Protein AF-A0A813HJS4-F1 (afdb_monomer_lite)

Sequence (342 aa):
MKDLRLRAASWALAADVGTASGCPGAESATFLLIDRRRQLAKVFTDEDPRLLLIFLRSMQNPLLDGLIVADPRSKAELRRAFENAHAFADPPTEYSVCTSISREEGGPQKYRIYQGTACAAGDSELVRGGAWRAYARERPGVEAVTFCDNEKHGVQKVVYGASCPKEWANLEWVFGGTFYVPKHAPGGKVFCVGSRESYQEDLSFSRLLPTADCSGDGFRHEFNFGSVVDTPALASMVVCIGRDGSGRRSRVSTGKQCSQDGFMEKGHFAARRAAEASSSDTIFCVTSDGSSDVIQESAGGKCGGDATMTFAVPTVAPELAVSQAEPEELMTRTQAAPVGGF

Radius of gyration: 28.2 Å; chains: 1; bounding box: 64×95×72 Å

Organism: Polarella glacialis (NCBI:txid89957)

pLDDT: mean 80.43, std 18.87, range [30.55, 98.25]

Structure (mmCIF, N/CA/C/O backbone):
data_AF-A0A813HJS4-F1
#
_entry.id   AF-A0A813HJS4-F1
#
loop_
_atom_site.group_PDB
_atom_site.id
_atom_site.type_symbol
_atom_site.label_atom_id
_atom_site.label_alt_id
_atom_site.label_comp_id
_atom_site.label_asym_id
_atom_site.label_entity_id
_atom_site.label_seq_id
_atom_site.pdbx_PDB_ins_code
_atom_site.Cartn_x
_atom_site.Cartn_y
_atom_site.Cartn_z
_atom_site.occupancy
_atom_site.B_iso_or_equiv
_atom_site.auth_seq_id
_atom_site.auth_comp_id
_atom_site.auth_asym_id
_atom_site.auth_atom_id
_atom_site.pdbx_PDB_model_num
ATOM 1 N N . MET A 1 1 ? -16.205 22.362 -7.435 1.00 36.09 1 MET A N 1
ATOM 2 C CA . MET A 1 1 ? -14.753 22.683 -7.392 1.00 36.09 1 MET A CA 1
ATOM 3 C C . MET A 1 1 ? -14.435 24.153 -7.091 1.00 36.09 1 MET A C 1
ATOM 5 O O . MET A 1 1 ? -13.563 24.368 -6.261 1.00 36.09 1 MET A O 1
ATOM 9 N N . LYS A 1 2 ? -15.100 25.158 -7.696 1.00 30.55 2 LYS A N 1
ATOM 10 C CA . LYS A 1 2 ? -14.891 26.586 -7.340 1.00 30.55 2 LYS A CA 1
ATOM 11 C C . LYS A 1 2 ? -15.180 26.887 -5.857 1.00 30.55 2 LYS A C 1
ATOM 13 O O . LYS A 1 2 ? -14.421 27.604 -5.223 1.00 30.55 2 LYS A O 1
ATOM 18 N N . ASP A 1 3 ? -16.195 26.234 -5.302 1.00 40.62 3 ASP A N 1
ATOM 19 C CA . ASP A 1 3 ? -16.641 26.404 -3.912 1.00 40.62 3 ASP A CA 1
ATOM 20 C C . ASP A 1 3 ? -15.645 25.851 -2.863 1.00 40.62 3 ASP A C 1
ATOM 22 O O . ASP A 1 3 ? -15.420 26.430 -1.808 1.00 40.62 3 ASP A O 1
ATOM 26 N N . LEU A 1 4 ? -14.932 24.768 -3.198 1.00 37.88 4 LEU A N 1
ATOM 27 C CA . LEU A 1 4 ? -13.887 24.178 -2.345 1.00 37.88 4 LEU A CA 1
ATOM 28 C C . LEU A 1 4 ? -12.629 25.051 -2.263 1.00 37.88 4 LEU A C 1
ATOM 30 O O . LEU A 1 4 ? -12.023 25.148 -1.202 1.00 37.88 4 LEU A O 1
ATOM 34 N N . ARG A 1 5 ? -12.250 25.709 -3.369 1.00 37.81 5 ARG A N 1
ATOM 35 C CA . ARG A 1 5 ? -11.156 26.693 -3.367 1.00 37.81 5 ARG A CA 1
ATOM 36 C C . ARG A 1 5 ? -11.517 27.930 -2.548 1.00 37.81 5 ARG A C 1
ATOM 38 O O . ARG A 1 5 ? -10.664 28.415 -1.823 1.00 37.81 5 ARG A O 1
ATOM 45 N N . LEU A 1 6 ? -12.767 28.390 -2.628 1.00 39.44 6 LEU A N 1
ATOM 46 C CA . LEU A 1 6 ? -13.278 29.501 -1.820 1.00 39.44 6 LEU A CA 1
ATOM 47 C C . LEU A 1 6 ? -13.315 29.166 -0.324 1.00 39.44 6 LEU A C 1
ATOM 49 O O . LEU A 1 6 ? -12.933 30.009 0.473 1.00 39.44 6 LEU A O 1
ATOM 53 N N . ARG A 1 7 ? -13.679 27.934 0.059 1.00 45.59 7 ARG A N 1
ATOM 54 C CA . ARG A 1 7 ? -13.647 27.489 1.465 1.00 45.59 7 ARG A CA 1
ATOM 55 C C . ARG A 1 7 ? -12.235 27.263 2.004 1.00 45.59 7 ARG A C 1
ATOM 57 O O . ARG A 1 7 ? -11.949 27.646 3.128 1.00 45.59 7 ARG A O 1
ATOM 64 N N . ALA A 1 8 ? -11.335 26.686 1.209 1.00 39.50 8 ALA A N 1
ATOM 65 C CA . ALA A 1 8 ? -9.930 26.561 1.604 1.00 39.50 8 ALA A CA 1
ATOM 66 C C . ALA A 1 8 ? -9.261 27.942 1.732 1.00 39.50 8 ALA A C 1
ATOM 68 O O . ALA A 1 8 ? -8.522 28.182 2.681 1.00 39.50 8 ALA A O 1
ATOM 69 N N . ALA A 1 9 ? -9.579 28.870 0.822 1.00 39.34 9 ALA A N 1
ATOM 70 C CA . ALA A 1 9 ? -9.138 30.257 0.913 1.00 39.34 9 ALA A CA 1
ATOM 71 C C . ALA A 1 9 ? -9.770 30.985 2.107 1.00 39.34 9 ALA A C 1
ATOM 73 O O . ALA A 1 9 ? -9.074 31.739 2.770 1.00 39.34 9 ALA A O 1
ATOM 74 N N . SER A 1 10 ? -11.045 30.738 2.436 1.00 42.03 10 SER A N 1
ATOM 75 C CA . SER A 1 10 ? -11.690 31.350 3.605 1.00 42.03 10 SER A CA 1
ATOM 76 C C . SER A 1 10 ? -11.143 30.812 4.929 1.00 42.03 10 SER A C 1
ATOM 78 O O . SER A 1 10 ? -11.171 31.529 5.919 1.00 42.03 10 SER A O 1
ATOM 80 N N . TRP A 1 11 ? -10.632 29.578 4.959 1.00 46.50 11 TRP A N 1
ATOM 81 C CA . TRP A 1 11 ? -9.941 29.011 6.123 1.00 46.50 11 TRP A CA 1
ATOM 82 C C . TRP A 1 11 ? -8.527 29.580 6.274 1.00 46.50 11 TRP A C 1
ATOM 84 O O . TRP A 1 11 ? -8.128 29.902 7.386 1.00 46.50 11 TRP A O 1
ATOM 94 N N . ALA A 1 12 ? -7.808 29.782 5.165 1.00 39.59 12 ALA A N 1
ATOM 95 C CA . ALA A 1 12 ? -6.528 30.493 5.173 1.00 39.59 12 ALA A CA 1
ATOM 96 C C . ALA A 1 12 ? -6.697 31.975 5.569 1.00 39.59 12 ALA A C 1
ATOM 98 O O . ALA A 1 12 ? -5.913 32.495 6.346 1.00 39.59 12 ALA A O 1
ATOM 99 N N . LEU A 1 13 ? -7.769 32.634 5.114 1.00 39.81 13 LEU A N 1
ATOM 100 C CA . LEU A 1 13 ? -8.122 34.002 5.513 1.00 39.81 13 LEU A CA 1
ATOM 101 C C . LEU A 1 13 ? -8.599 34.093 6.970 1.00 39.81 13 LEU A C 1
ATOM 103 O O . LEU A 1 13 ? -8.333 35.092 7.621 1.00 39.81 13 LEU A O 1
ATOM 107 N N . ALA A 1 14 ? -9.263 33.072 7.517 1.00 43.56 14 ALA A N 1
ATOM 108 C CA . ALA A 1 14 ? -9.622 33.048 8.938 1.00 43.56 14 ALA A CA 1
ATOM 109 C C . ALA A 1 14 ? -8.396 32.911 9.862 1.00 43.56 14 ALA A C 1
ATOM 111 O O . ALA A 1 14 ? -8.470 33.318 11.016 1.00 43.56 14 ALA A O 1
ATOM 112 N N . ALA A 1 15 ? -7.279 32.375 9.357 1.00 44.62 15 ALA A N 1
ATOM 113 C CA . ALA A 1 15 ? -6.002 32.371 10.066 1.00 44.62 15 ALA A CA 1
ATOM 114 C C . ALA A 1 15 ? -5.280 33.734 10.007 1.00 44.62 15 ALA A C 1
ATOM 116 O O . ALA A 1 15 ? -4.492 34.032 10.897 1.00 44.62 15 ALA A O 1
ATOM 117 N N . ASP A 1 16 ? -5.579 34.569 9.004 1.00 40.06 16 ASP A N 1
ATOM 118 C CA . ASP A 1 16 ? -4.858 35.825 8.725 1.00 40.06 16 ASP A CA 1
ATOM 119 C C . ASP A 1 16 ? -5.650 37.105 9.072 1.00 40.06 16 ASP A C 1
ATOM 121 O O . ASP A 1 16 ? -5.114 38.214 9.047 1.00 40.06 16 ASP A O 1
ATOM 125 N N . VAL A 1 17 ? -6.941 37.003 9.412 1.00 37.72 17 VAL A N 1
ATOM 126 C CA . VAL A 1 17 ? -7.775 38.172 9.737 1.00 37.72 17 VAL A CA 1
ATOM 127 C C . VAL A 1 17 ? -7.920 38.335 11.250 1.00 37.72 17 VAL A C 1
ATOM 129 O O . VAL A 1 17 ? -8.868 37.859 11.864 1.00 37.72 17 VAL A O 1
ATOM 132 N N . GLY A 1 18 ? -6.994 39.113 11.813 1.00 37.62 18 GLY A N 1
ATOM 133 C CA . GLY A 1 18 ? -7.318 40.147 12.798 1.00 37.62 18 GLY A CA 1
ATOM 134 C C . GLY A 1 18 ? -7.583 39.701 14.239 1.00 37.62 18 GLY A C 1
ATOM 135 O O . GLY A 1 18 ? -8.706 39.401 14.627 1.00 37.62 18 GLY A O 1
ATOM 136 N N . THR A 1 19 ? -6.540 39.801 15.063 1.00 46.84 19 THR A N 1
ATOM 137 C CA . THR A 1 19 ? -6.548 40.467 16.383 1.00 46.84 19 THR A CA 1
ATOM 138 C C . THR A 1 19 ? -7.923 40.670 17.057 1.00 46.84 19 THR A C 1
ATOM 140 O O . THR A 1 19 ? -8.615 41.633 16.730 1.00 46.84 19 THR A O 1
ATOM 143 N N . ALA A 1 20 ? -8.267 39.810 18.029 1.00 37.78 20 ALA A N 1
ATOM 144 C CA . ALA A 1 20 ? -8.946 40.146 19.307 1.00 37.78 20 ALA A CA 1
ATOM 145 C C . ALA A 1 20 ? -9.476 38.910 20.072 1.00 37.78 20 ALA A C 1
ATOM 147 O O . ALA A 1 20 ? -9.890 39.038 21.219 1.00 37.78 20 ALA A O 1
ATOM 148 N N . SER A 1 21 ? -9.464 37.711 19.483 1.00 38.19 21 SER A N 1
ATOM 149 C CA . SER A 1 21 ? -9.817 36.459 20.185 1.00 38.19 21 SER A CA 1
ATOM 150 C C . SER A 1 21 ? -8.937 35.292 19.734 1.00 38.19 21 SER A C 1
ATOM 152 O O . SER A 1 21 ? -9.402 34.175 19.524 1.00 38.19 21 SER A O 1
ATOM 154 N N . GLY A 1 22 ? -7.647 35.575 19.530 1.00 38.91 22 GLY A N 1
ATOM 155 C CA . GLY A 1 22 ? -6.673 34.553 19.170 1.00 38.91 22 GLY A CA 1
ATOM 156 C C . GLY A 1 22 ? -6.636 33.488 20.257 1.00 38.91 22 GLY A C 1
ATOM 157 O O . GLY A 1 22 ? -6.395 33.818 21.417 1.00 38.91 22 GLY A O 1
ATOM 158 N N . CYS A 1 23 ? -6.892 32.231 19.889 1.00 43.53 23 CYS A N 1
ATOM 159 C CA . CYS A 1 23 ? -6.562 31.097 20.742 1.00 43.53 23 CYS A CA 1
ATOM 160 C C . CYS A 1 23 ? -5.115 31.291 21.228 1.00 43.53 23 CYS A C 1
ATOM 162 O O . CYS A 1 23 ? -4.210 31.342 20.386 1.00 43.53 23 CYS A O 1
ATOM 164 N N . PRO A 1 24 ? -4.876 31.445 22.542 1.00 41.47 24 PRO A N 1
ATOM 165 C CA . PRO A 1 24 ? -3.526 31.597 23.065 1.00 41.47 24 PRO A CA 1
ATOM 166 C C . PRO A 1 24 ? -2.697 30.378 22.637 1.00 41.47 24 PRO A C 1
ATOM 168 O O . PRO A 1 24 ? -3.071 29.248 22.942 1.00 41.47 24 PRO A O 1
ATOM 171 N N . GLY A 1 25 ? -1.620 30.599 21.874 1.00 47.44 25 GLY A N 1
ATOM 172 C CA . GLY A 1 25 ? -0.739 29.540 21.350 1.00 47.44 25 GLY A CA 1
ATOM 173 C C . GLY A 1 25 ? -0.853 29.222 19.849 1.00 47.44 25 GLY A C 1
ATOM 174 O O . GLY A 1 25 ? -0.150 28.336 19.374 1.00 47.44 25 GLY A O 1
ATOM 175 N N . ALA A 1 26 ? -1.686 29.928 19.078 1.00 48.66 26 ALA A N 1
ATOM 176 C CA . ALA A 1 26 ? -1.922 29.649 17.654 1.00 48.66 26 ALA A CA 1
ATOM 177 C C . ALA A 1 26 ? -0.880 30.242 16.672 1.00 48.66 26 ALA A C 1
ATOM 179 O O . ALA A 1 26 ? -1.256 30.694 15.595 1.00 48.66 26 ALA A O 1
ATOM 180 N N . GLU A 1 27 ? 0.416 30.254 17.003 1.00 56.59 27 GLU A N 1
ATOM 181 C CA . GLU A 1 27 ? 1.451 30.671 16.029 1.00 56.59 27 GLU A CA 1
ATOM 182 C C . GLU A 1 27 ? 1.709 29.607 14.946 1.00 56.59 27 GLU A C 1
ATOM 184 O O . GLU A 1 27 ? 2.207 29.930 13.874 1.00 56.59 27 GLU A O 1
ATOM 189 N N . SER A 1 28 ? 1.334 28.347 15.197 1.00 63.34 28 SER A N 1
ATOM 190 C CA . SER A 1 28 ? 1.217 27.309 14.166 1.00 63.34 28 SER A CA 1
ATOM 191 C C . SER A 1 28 ? 0.232 26.237 14.632 1.00 63.34 28 SER A C 1
ATOM 193 O O . SER A 1 28 ? 0.421 25.604 15.671 1.00 63.34 28 SER A O 1
ATOM 195 N N . ALA A 1 29 ? -0.864 26.044 13.900 1.00 67.94 29 ALA A N 1
ATOM 196 C CA . ALA A 1 29 ? -1.804 24.964 14.189 1.00 67.94 29 ALA A CA 1
ATOM 197 C C . ALA A 1 29 ? -1.400 23.718 13.395 1.00 67.94 29 ALA A C 1
ATOM 199 O O . ALA A 1 29 ? -1.235 23.773 12.172 1.00 67.94 29 ALA A O 1
ATOM 200 N N . THR A 1 30 ? -1.278 22.571 14.070 1.00 80.88 30 THR A N 1
ATOM 201 C CA . THR A 1 30 ? -1.136 21.299 13.362 1.00 80.88 30 THR A CA 1
ATOM 202 C C . THR A 1 30 ? -2.523 20.751 13.062 1.00 80.88 30 THR A C 1
ATOM 204 O O . THR A 1 30 ? -3.376 20.647 13.937 1.00 80.88 30 THR A O 1
ATOM 207 N N . PHE A 1 31 ? -2.765 20.360 11.821 1.00 82.75 31 PHE A N 1
ATOM 208 C CA . PHE A 1 31 ? -4.014 19.745 11.404 1.00 82.75 31 PHE A CA 1
ATOM 209 C C . PHE A 1 31 ? -3.819 18.254 11.137 1.00 82.75 31 PHE A C 1
ATOM 211 O O . PHE A 1 31 ? -2.829 17.823 10.546 1.00 82.75 31 PHE A O 1
ATOM 218 N N . LEU A 1 32 ? -4.804 17.451 11.516 1.00 84.06 32 LEU A N 1
ATOM 219 C CA . LEU A 1 32 ? -4.904 16.046 11.142 1.00 84.06 32 LEU A CA 1
ATOM 220 C C . LEU A 1 32 ? -5.968 15.908 10.056 1.00 84.06 32 LEU A C 1
ATOM 222 O O . LEU A 1 32 ? -7.141 16.205 10.282 1.00 84.06 32 LEU A O 1
ATOM 226 N N . LEU A 1 33 ? -5.555 15.452 8.876 1.00 86.38 33 LEU A N 1
ATOM 227 C CA . LEU A 1 33 ? -6.428 15.168 7.740 1.00 86.38 33 LEU A CA 1
ATOM 228 C C . LEU A 1 33 ? -6.775 13.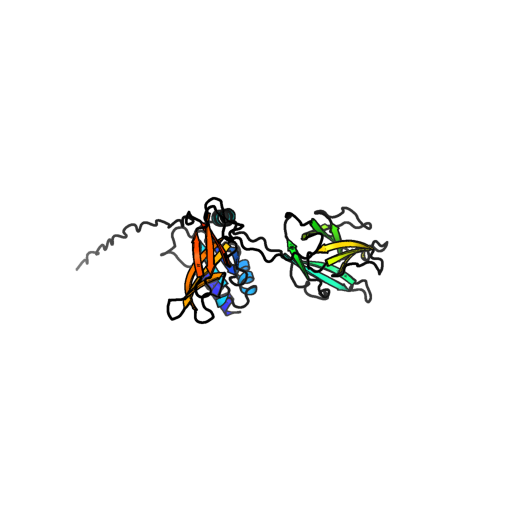676 7.746 1.00 86.38 33 LEU A C 1
ATOM 230 O O . LEU A 1 33 ? -5.922 12.847 7.429 1.00 86.38 33 LEU A O 1
ATOM 234 N N . ILE A 1 34 ? -7.995 13.329 8.147 1.00 84.31 34 ILE A N 1
ATOM 235 C CA . ILE A 1 34 ? -8.428 11.955 8.426 1.00 84.31 34 ILE A CA 1
ATOM 236 C C . ILE A 1 34 ? -9.334 11.439 7.303 1.00 84.31 34 ILE A C 1
ATOM 238 O O . ILE A 1 34 ? -10.476 11.879 7.165 1.00 84.31 34 ILE A O 1
ATOM 242 N N . ASP A 1 35 ? -8.847 10.457 6.544 1.00 81.12 35 ASP A N 1
ATOM 243 C CA . ASP A 1 35 ? -9.648 9.643 5.627 1.00 81.12 35 ASP A CA 1
ATOM 244 C C . ASP A 1 35 ? -10.332 8.543 6.446 1.00 81.12 35 ASP A C 1
ATOM 246 O O . ASP A 1 35 ? -9.726 7.531 6.807 1.00 81.12 35 ASP A O 1
ATOM 250 N N . ARG A 1 36 ? -11.616 8.735 6.748 1.00 71.94 36 ARG A N 1
ATOM 251 C CA . ARG A 1 36 ? -12.430 7.809 7.549 1.00 71.94 36 ARG A CA 1
ATOM 252 C C . ARG A 1 36 ? -12.731 6.503 6.823 1.00 71.94 36 ARG A C 1
ATOM 254 O O . ARG A 1 36 ? -13.037 5.508 7.477 1.00 71.94 36 ARG A O 1
ATOM 261 N N . ARG A 1 37 ? -12.673 6.488 5.488 1.00 67.38 37 ARG A N 1
ATOM 262 C CA . ARG A 1 37 ? -12.898 5.280 4.686 1.00 67.38 37 ARG A CA 1
ATOM 263 C C . ARG A 1 37 ? -11.686 4.361 4.761 1.00 67.38 37 ARG A C 1
ATOM 265 O O . ARG A 1 37 ? -11.853 3.154 4.902 1.00 67.38 37 ARG A O 1
ATOM 272 N N . ARG A 1 38 ? -10.484 4.931 4.658 1.00 64.88 38 ARG A N 1
ATOM 273 C CA . ARG A 1 38 ? -9.214 4.195 4.762 1.00 64.88 38 ARG A CA 1
ATOM 274 C C . ARG A 1 38 ? -8.701 4.077 6.196 1.00 64.88 38 ARG A C 1
ATOM 276 O O . ARG A 1 38 ? -7.774 3.310 6.422 1.00 64.88 38 ARG A O 1
ATOM 283 N N . GLN A 1 39 ? -9.302 4.812 7.135 1.00 70.56 39 GLN A N 1
ATOM 284 C CA . GLN A 1 39 ? -8.864 4.935 8.528 1.00 70.56 39 GLN A CA 1
ATOM 285 C C . GLN A 1 39 ? -7.400 5.394 8.633 1.00 70.56 39 GLN A C 1
ATOM 287 O O . GLN A 1 39 ? -6.623 4.901 9.445 1.00 70.56 39 GLN A O 1
ATOM 292 N N . LEU A 1 40 ? -7.022 6.349 7.779 1.00 73.00 40 LEU A N 1
ATOM 293 C CA . LEU A 1 40 ? -5.681 6.930 7.732 1.00 73.00 40 LEU A CA 1
ATOM 294 C C . LEU A 1 40 ? -5.750 8.411 8.084 1.00 73.00 40 LEU A C 1
ATOM 296 O O . LEU A 1 40 ? -6.670 9.106 7.661 1.00 73.00 40 LEU A O 1
ATOM 300 N N . ALA A 1 41 ? -4.750 8.901 8.810 1.00 79.12 41 ALA A N 1
ATOM 301 C CA . ALA A 1 41 ? -4.590 10.317 9.100 1.00 79.12 41 ALA A CA 1
ATOM 302 C C . ALA A 1 41 ? -3.259 10.821 8.540 1.00 79.12 41 ALA A C 1
ATOM 304 O O . ALA A 1 41 ? -2.238 10.137 8.626 1.00 79.12 41 ALA A O 1
ATOM 305 N N . LYS A 1 42 ? -3.258 12.031 7.983 1.00 81.38 42 LYS A N 1
ATOM 306 C CA . LYS A 1 42 ? -2.040 12.743 7.596 1.00 81.38 42 LYS A CA 1
ATOM 307 C C . LYS A 1 42 ? -1.883 13.985 8.456 1.00 81.38 42 LYS A C 1
ATOM 309 O O . LYS A 1 42 ? -2.800 14.796 8.540 1.00 81.38 42 LYS A O 1
ATOM 314 N N . VAL A 1 43 ? -0.710 14.131 9.064 1.00 82.50 43 VAL A N 1
ATOM 315 C CA . VAL A 1 43 ? -0.344 15.329 9.825 1.00 82.50 43 VAL A CA 1
ATOM 316 C C . VAL A 1 43 ? 0.069 16.425 8.845 1.00 82.50 43 VAL A C 1
ATOM 318 O O . VAL A 1 43 ? 0.913 16.204 7.972 1.00 82.50 43 VAL A O 1
ATOM 321 N N . PHE A 1 44 ? -0.547 17.589 8.984 1.00 80.69 44 PHE A N 1
ATOM 322 C CA . PHE A 1 44 ? -0.398 18.760 8.138 1.00 80.69 44 PHE A CA 1
ATOM 323 C C . PHE A 1 44 ? -0.063 19.978 9.007 1.00 80.69 44 PHE A C 1
ATOM 325 O O . PHE A 1 44 ? -0.664 20.152 10.058 1.00 80.69 44 PHE A O 1
ATOM 332 N N . THR A 1 45 ? 0.883 20.808 8.582 1.00 77.88 45 THR A N 1
ATOM 333 C CA . THR A 1 45 ? 1.157 22.131 9.168 1.00 77.88 45 THR A CA 1
ATOM 334 C C . THR A 1 45 ? 0.794 23.184 8.129 1.00 77.88 45 THR A C 1
ATOM 336 O O . THR A 1 45 ? 0.946 22.922 6.939 1.00 77.88 45 THR A O 1
ATOM 339 N N . ASP A 1 46 ? 0.308 24.343 8.559 1.00 70.19 46 ASP A N 1
ATOM 340 C CA . ASP A 1 46 ? -0.034 25.518 7.732 1.00 70.19 46 ASP A CA 1
ATOM 341 C C . ASP A 1 46 ? 0.957 25.865 6.595 1.00 70.19 46 ASP A C 1
ATOM 343 O O . ASP A 1 46 ? 0.551 26.414 5.571 1.00 70.19 46 ASP A O 1
ATOM 347 N N . GLU A 1 47 ? 2.216 25.449 6.706 1.00 69.88 47 GLU A N 1
ATOM 348 C CA . GLU A 1 47 ? 3.284 25.595 5.708 1.00 69.88 47 GLU A CA 1
ATOM 349 C C . GLU A 1 47 ? 3.034 24.965 4.308 1.00 69.88 47 GLU A C 1
ATOM 351 O O . GLU A 1 47 ? 3.670 25.395 3.344 1.00 69.88 47 GLU A O 1
ATOM 356 N N . ASP A 1 48 ? 2.156 23.957 4.127 1.00 66.56 48 ASP A N 1
ATOM 357 C CA . ASP A 1 48 ? 1.956 23.295 2.805 1.00 66.56 48 ASP A CA 1
ATOM 358 C C . ASP A 1 48 ? 0.482 23.118 2.360 1.00 66.56 48 ASP A C 1
ATOM 360 O O . ASP A 1 48 ? -0.027 21.990 2.261 1.00 66.56 48 ASP A O 1
ATOM 364 N N . PRO A 1 49 ? -0.237 24.196 1.999 1.00 69.06 49 PRO A N 1
ATOM 365 C CA . PRO A 1 49 ? -1.669 24.154 1.666 1.00 69.06 49 PRO A CA 1
ATOM 366 C C . PRO A 1 49 ? -2.045 23.176 0.532 1.00 69.06 49 PRO A C 1
ATOM 368 O O . PRO A 1 49 ? -3.219 22.825 0.361 1.00 69.06 49 PRO A O 1
ATOM 371 N N . ARG A 1 50 ? -1.073 22.678 -0.247 1.00 69.31 50 ARG A N 1
ATOM 372 C CA . ARG A 1 50 ? -1.297 21.669 -1.296 1.00 69.31 50 ARG A CA 1
ATOM 373 C C . ARG A 1 50 ? -1.752 20.331 -0.718 1.00 69.31 50 ARG A C 1
ATOM 375 O O . ARG A 1 50 ? -2.502 19.612 -1.379 1.00 69.31 50 ARG A O 1
ATOM 382 N N . LEU A 1 51 ? -1.342 19.998 0.506 1.00 68.44 51 LEU A N 1
ATOM 383 C CA . LEU A 1 51 ? -1.716 18.747 1.162 1.00 68.44 51 LEU A CA 1
ATOM 384 C C . LEU A 1 51 ? -3.222 18.650 1.419 1.00 68.44 51 LEU A C 1
ATOM 386 O O . LEU A 1 51 ? -3.804 17.588 1.190 1.00 68.44 51 LEU A O 1
ATOM 390 N N . LEU A 1 52 ? -3.864 19.761 1.784 1.00 74.12 52 LEU A N 1
ATOM 391 C CA . LEU A 1 52 ? -5.315 19.832 1.951 1.00 74.12 52 LEU A CA 1
ATOM 392 C C . LEU A 1 52 ? -6.052 19.547 0.632 1.00 74.12 52 LEU A C 1
ATOM 394 O O . LEU A 1 52 ? -7.014 18.778 0.597 1.00 74.12 52 LEU A O 1
ATOM 398 N N . LEU A 1 53 ? -5.573 20.121 -0.477 1.00 73.06 53 LEU A N 1
ATOM 399 C CA . LEU A 1 53 ? -6.141 19.886 -1.808 1.00 73.06 53 LEU A CA 1
ATOM 400 C C . LEU A 1 53 ? -5.987 18.427 -2.258 1.00 73.06 53 LEU A C 1
ATOM 402 O O . LEU A 1 53 ? -6.923 17.865 -2.828 1.00 73.06 53 LEU A O 1
ATOM 406 N N . ILE A 1 54 ? -4.824 17.815 -2.016 1.00 71.94 54 ILE A N 1
ATOM 407 C CA . ILE A 1 54 ? -4.570 16.402 -2.337 1.00 71.94 54 ILE A CA 1
ATOM 408 C C . ILE A 1 54 ? -5.497 15.500 -1.519 1.00 71.94 54 ILE A C 1
ATOM 410 O O . ILE A 1 54 ? -6.135 14.609 -2.079 1.00 71.94 54 ILE A O 1
ATOM 414 N N . PHE A 1 55 ? -5.616 15.765 -0.218 1.00 77.12 55 PHE A N 1
ATOM 415 C CA . PHE A 1 55 ? -6.489 15.019 0.680 1.00 77.12 55 PHE A CA 1
ATOM 416 C C . PHE A 1 55 ? -7.948 15.040 0.204 1.00 77.12 55 PHE A C 1
ATOM 418 O O . PHE A 1 55 ? -8.528 13.984 -0.047 1.00 77.12 55 PHE A O 1
ATOM 425 N N . LEU A 1 56 ? -8.506 16.227 -0.054 1.00 77.94 56 LEU A N 1
ATOM 426 C CA . LEU A 1 56 ? -9.885 16.378 -0.538 1.00 77.94 56 LEU A CA 1
ATOM 427 C C . LEU A 1 56 ? -10.141 15.678 -1.882 1.00 77.94 56 LEU A C 1
ATOM 429 O O . LEU A 1 56 ? -11.254 15.222 -2.122 1.00 77.94 56 LEU A O 1
ATOM 433 N N . ARG A 1 57 ? -9.128 15.570 -2.752 1.00 76.75 57 ARG A N 1
ATOM 434 C CA . ARG A 1 57 ? -9.224 14.851 -4.036 1.00 76.75 57 ARG A CA 1
ATOM 435 C C . ARG A 1 57 ? -9.142 13.334 -3.899 1.00 76.75 57 ARG A C 1
ATOM 437 O O . ARG A 1 57 ? -9.677 12.632 -4.749 1.00 76.75 57 ARG A O 1
ATOM 444 N N . SER A 1 58 ? -8.450 12.835 -2.876 1.00 71.56 58 SER A N 1
ATOM 445 C CA . SER A 1 58 ? -8.330 11.392 -2.621 1.00 71.56 58 SER A CA 1
ATOM 446 C C . SER A 1 58 ? -9.604 10.762 -2.043 1.00 71.56 58 SER A C 1
ATOM 448 O O . SER A 1 58 ? -9.763 9.539 -2.077 1.00 71.56 58 SER A O 1
ATOM 450 N N . MET A 1 59 ? -10.510 11.597 -1.538 1.00 76.19 59 MET A N 1
ATOM 451 C CA . MET A 1 59 ? -11.770 11.204 -0.921 1.00 76.19 59 MET A CA 1
ATOM 452 C C . MET A 1 59 ? -12.902 11.090 -1.940 1.00 76.19 59 MET A C 1
ATOM 454 O O . MET A 1 59 ? -12.974 11.857 -2.899 1.00 76.19 59 MET A O 1
ATOM 458 N N . GLN A 1 60 ? -13.805 10.133 -1.723 1.00 75.69 60 GLN A N 1
ATOM 459 C CA . GLN A 1 60 ? -14.935 9.912 -2.623 1.00 75.69 60 GLN A CA 1
ATOM 460 C C . GLN A 1 60 ? -16.095 10.850 -2.280 1.00 75.69 60 GLN A C 1
ATOM 462 O O . GLN A 1 60 ? -16.750 11.373 -3.180 1.00 75.69 60 GLN A O 1
ATOM 467 N N . ASN A 1 61 ? -16.339 11.079 -0.987 1.00 78.94 61 ASN A N 1
ATOM 468 C CA . ASN A 1 61 ? -17.322 12.043 -0.509 1.00 78.94 61 ASN A CA 1
ATOM 469 C C . ASN A 1 61 ? -16.797 12.779 0.733 1.00 78.94 61 ASN A C 1
ATOM 471 O O . ASN A 1 61 ? -17.154 12.382 1.846 1.00 78.94 61 ASN A O 1
ATOM 475 N N . PRO A 1 62 ? -16.048 13.885 0.550 1.00 78.56 62 PRO A N 1
ATOM 476 C CA . PRO A 1 62 ? -15.364 14.599 1.629 1.00 78.56 62 PRO A CA 1
ATOM 477 C C . PRO A 1 62 ? -16.229 14.962 2.841 1.00 78.56 62 PRO A C 1
ATOM 479 O O . PRO A 1 62 ? -15.704 15.100 3.938 1.00 78.56 62 PRO A O 1
ATOM 482 N N . LEU A 1 63 ? -17.543 15.136 2.656 1.00 72.62 63 LEU A N 1
ATOM 483 C CA . LEU A 1 63 ? -18.472 15.458 3.744 1.00 72.62 63 LEU A CA 1
ATOM 484 C C . LEU A 1 63 ? -18.779 14.256 4.647 1.00 72.62 63 LEU A C 1
ATOM 486 O O . LEU A 1 63 ? -19.158 14.436 5.799 1.00 72.62 63 LEU A O 1
ATOM 490 N N . LEU A 1 64 ? -18.665 13.039 4.119 1.00 67.50 64 LEU A N 1
ATOM 491 C CA . LEU A 1 64 ? -18.955 11.801 4.840 1.00 67.50 6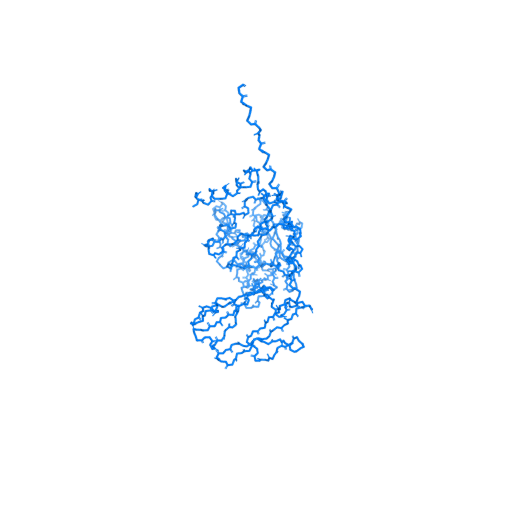4 LEU A CA 1
ATOM 492 C C . LEU A 1 64 ? -17.681 11.074 5.272 1.00 67.50 64 LEU A C 1
ATOM 494 O O . LEU A 1 64 ? -17.646 10.496 6.362 1.00 67.50 64 LEU A O 1
ATOM 498 N N . ASP A 1 65 ? -16.654 11.076 4.420 1.00 76.31 65 ASP A N 1
ATOM 499 C CA . ASP A 1 65 ? -15.419 10.318 4.618 1.00 76.31 65 ASP A CA 1
ATOM 500 C C . ASP A 1 65 ? -14.220 11.172 5.062 1.00 76.31 65 ASP A C 1
ATOM 502 O O . ASP A 1 65 ? -13.218 10.595 5.477 1.00 76.31 65 ASP A O 1
ATOM 506 N N . GLY A 1 66 ? -14.327 12.503 5.069 1.00 80.31 66 GLY A N 1
ATOM 507 C CA . GLY A 1 66 ? -13.261 13.408 5.497 1.00 80.31 66 GLY A CA 1
ATOM 508 C C . GLY A 1 66 ? -13.490 14.035 6.861 1.00 80.31 66 GLY A C 1
ATOM 509 O O . GLY A 1 66 ? -14.587 14.492 7.174 1.00 80.31 66 GLY A O 1
ATOM 510 N N . LEU A 1 67 ? -12.435 14.097 7.672 1.00 83.50 67 LEU A N 1
ATOM 511 C CA . LEU A 1 67 ? -12.419 14.848 8.925 1.00 83.50 67 LEU A CA 1
ATOM 512 C C . LEU A 1 67 ? -11.113 15.646 9.029 1.00 83.50 67 LEU A C 1
ATOM 514 O O . LEU A 1 67 ? -10.037 15.112 8.780 1.00 83.50 67 LEU A O 1
ATOM 518 N N . ILE A 1 68 ? -11.216 16.928 9.379 1.00 82.31 68 ILE A N 1
ATOM 519 C CA . ILE A 1 68 ? -10.070 17.800 9.657 1.00 82.31 68 ILE A CA 1
ATOM 520 C C . ILE A 1 68 ? -10.120 18.138 11.140 1.00 82.31 68 ILE A C 1
ATOM 522 O O . ILE A 1 68 ? -11.118 18.683 11.606 1.00 82.31 68 ILE A O 1
ATOM 526 N N . VAL A 1 69 ? -9.062 17.806 11.872 1.00 80.44 69 VAL A N 1
ATOM 527 C CA . VAL A 1 69 ? -8.934 18.121 13.300 1.00 80.44 69 VAL A CA 1
ATOM 528 C C . VAL A 1 69 ? -7.814 19.133 13.461 1.00 80.44 69 VAL A C 1
ATOM 530 O O . VAL A 1 69 ? -6.702 18.867 13.017 1.00 80.44 69 VAL A O 1
ATOM 533 N N . ALA A 1 70 ? -8.104 20.280 14.070 1.00 79.81 70 ALA A N 1
ATOM 534 C CA . ALA A 1 70 ? -7.070 21.194 14.538 1.00 79.81 70 ALA A CA 1
ATOM 535 C C . ALA A 1 70 ? -6.561 20.689 15.891 1.00 79.81 70 ALA A C 1
ATOM 537 O O . ALA A 1 70 ? -7.359 20.432 16.793 1.00 79.81 70 ALA A O 1
ATOM 538 N N . ASP A 1 71 ? -5.252 20.522 16.011 1.00 79.38 71 ASP A N 1
ATOM 539 C CA . ASP A 1 71 ? -4.599 20.032 17.213 1.00 79.38 71 ASP A CA 1
ATOM 540 C C . ASP A 1 71 ? -3.557 21.065 17.673 1.00 79.38 71 ASP A C 1
ATOM 542 O O . ASP A 1 71 ? -2.726 21.496 16.865 1.00 79.38 71 ASP A O 1
ATOM 546 N N . PRO A 1 72 ? -3.607 21.497 18.946 1.00 77.69 72 PRO A N 1
ATOM 547 C CA . PRO A 1 72 ? -2.699 22.517 19.461 1.00 77.69 72 PRO A CA 1
ATOM 548 C C . PRO A 1 72 ? -1.267 22.002 19.641 1.00 77.69 72 PRO A C 1
ATOM 550 O O . PRO A 1 72 ? -0.352 22.799 19.825 1.00 77.69 72 PRO A O 1
ATOM 553 N N . ARG A 1 73 ? -1.050 20.681 19.620 1.00 80.44 73 ARG A N 1
ATOM 554 C CA . ARG A 1 73 ? 0.286 20.098 19.756 1.00 80.44 73 ARG A CA 1
ATOM 555 C C . ARG A 1 73 ? 1.099 20.330 18.488 1.00 80.44 73 ARG A C 1
ATOM 557 O O . ARG A 1 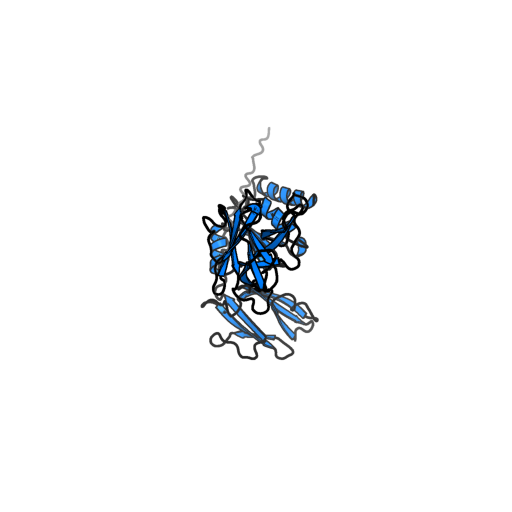73 ? 0.585 20.305 17.366 1.00 80.44 73 ARG A O 1
ATOM 564 N N . SER A 1 74 ? 2.407 20.470 18.657 1.00 82.31 74 SER A N 1
ATOM 565 C CA . SER A 1 74 ? 3.335 20.541 17.534 1.00 82.31 74 SER A CA 1
ATOM 566 C C . SER A 1 74 ? 3.329 19.238 16.724 1.00 82.31 74 SER A C 1
ATOM 568 O O . SER A 1 74 ? 3.069 18.142 17.234 1.00 82.31 74 SER A O 1
ATOM 570 N N . LYS A 1 75 ? 3.717 19.319 15.446 1.00 79.69 75 LYS A N 1
ATOM 571 C CA . LYS A 1 75 ? 3.923 18.144 14.581 1.00 79.69 75 LYS A CA 1
ATOM 572 C C . LYS A 1 75 ? 4.828 17.083 15.222 1.00 79.69 75 LYS A C 1
ATOM 574 O O . LYS A 1 75 ? 4.603 15.891 15.015 1.00 79.69 75 LYS A O 1
ATOM 579 N N . ALA A 1 76 ? 5.845 17.498 15.980 1.00 80.38 76 ALA A N 1
ATOM 580 C CA . ALA A 1 76 ? 6.772 16.594 16.658 1.00 80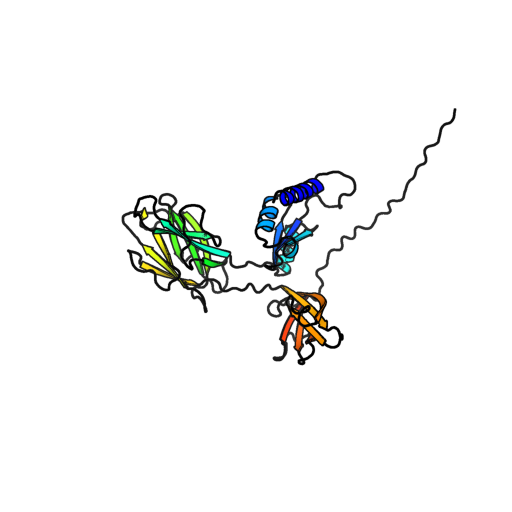.38 76 ALA A CA 1
ATOM 581 C C . ALA A 1 76 ? 6.109 15.849 17.829 1.00 80.38 76 ALA A C 1
ATOM 583 O O . ALA A 1 76 ? 6.278 14.636 17.954 1.00 80.38 76 ALA A O 1
ATOM 584 N N . GLU A 1 77 ? 5.321 16.545 18.650 1.00 81.75 77 GLU A N 1
ATOM 585 C CA . GLU A 1 77 ? 4.569 15.940 19.756 1.00 81.75 77 GLU A CA 1
ATOM 586 C C . GLU A 1 77 ? 3.487 14.994 19.251 1.00 81.75 77 GLU A C 1
ATOM 588 O O . GLU A 1 77 ? 3.366 13.878 19.754 1.00 81.75 77 GLU A O 1
ATOM 593 N N . LEU A 1 78 ? 2.747 15.398 18.214 1.00 80.81 78 LEU A N 1
ATOM 594 C CA . LEU A 1 78 ? 1.780 14.528 17.554 1.00 80.81 78 LEU A CA 1
ATOM 595 C C . LEU A 1 78 ? 2.450 13.279 17.020 1.00 80.81 78 LEU A C 1
ATOM 597 O O . LEU A 1 78 ? 1.994 12.173 17.291 1.00 80.81 78 LEU A O 1
ATOM 601 N N . ARG A 1 79 ? 3.563 13.443 16.302 1.00 79.75 79 ARG A N 1
ATOM 602 C CA . ARG A 1 79 ? 4.322 12.311 15.787 1.00 79.75 79 ARG A CA 1
ATOM 603 C C . ARG A 1 79 ? 4.723 11.357 16.909 1.00 79.75 79 ARG A C 1
ATOM 605 O O . ARG A 1 79 ? 4.433 10.174 16.798 1.00 79.75 79 ARG A O 1
ATOM 612 N N . ARG A 1 80 ? 5.283 11.867 18.006 1.00 76.69 80 ARG A N 1
ATOM 613 C CA . ARG A 1 80 ? 5.629 11.050 19.175 1.00 76.69 80 ARG A CA 1
ATOM 614 C C . ARG A 1 80 ? 4.401 10.354 19.774 1.00 76.69 80 ARG A C 1
ATOM 616 O O . ARG A 1 80 ? 4.478 9.181 20.118 1.00 76.69 80 ARG A O 1
ATOM 623 N N . ALA A 1 81 ? 3.259 11.037 19.867 1.00 75.88 81 ALA A N 1
ATOM 624 C CA . ALA A 1 81 ? 2.017 10.453 20.372 1.00 75.88 81 ALA A CA 1
ATOM 625 C C . ALA A 1 81 ? 1.507 9.309 19.476 1.00 75.88 81 ALA A C 1
ATOM 627 O O . ALA A 1 81 ? 1.136 8.255 19.989 1.00 75.88 81 ALA A O 1
ATOM 628 N N . PHE A 1 82 ? 1.538 9.476 18.150 1.00 75.75 82 PHE A N 1
ATOM 629 C CA . PHE A 1 82 ? 1.192 8.417 17.194 1.00 75.75 82 PHE A CA 1
ATOM 630 C C . PHE A 1 82 ? 2.202 7.255 17.222 1.00 75.75 82 PHE A C 1
ATOM 632 O O . PHE A 1 82 ? 1.794 6.102 17.099 1.00 75.75 82 PHE A O 1
ATOM 639 N N . GLU A 1 83 ? 3.493 7.537 17.425 1.00 71.75 83 GLU A N 1
ATOM 640 C CA . GLU A 1 83 ? 4.565 6.541 17.598 1.00 71.75 83 GLU A CA 1
ATOM 641 C C . GLU A 1 83 ? 4.305 5.700 18.857 1.00 71.75 83 GLU A C 1
ATOM 643 O O . GLU A 1 83 ? 4.225 4.477 18.767 1.00 71.75 83 GLU A O 1
ATOM 648 N N . ASN A 1 84 ? 4.058 6.348 19.998 1.00 67.12 84 ASN A N 1
ATOM 649 C CA . ASN A 1 84 ? 3.749 5.694 21.275 1.00 67.12 84 ASN A CA 1
ATOM 650 C C . ASN A 1 84 ? 2.435 4.899 21.231 1.00 67.12 84 ASN A C 1
ATOM 652 O O . ASN A 1 84 ? 2.282 3.871 21.892 1.00 67.12 84 ASN A O 1
ATOM 656 N N . ALA A 1 85 ? 1.462 5.378 20.458 1.00 64.88 85 ALA A N 1
ATOM 657 C CA . ALA A 1 85 ? 0.199 4.684 20.252 1.00 64.88 85 ALA A CA 1
ATOM 658 C C . ALA A 1 85 ? 0.305 3.520 19.250 1.00 64.88 85 ALA A C 1
ATOM 660 O O . ALA A 1 85 ? -0.697 2.842 19.030 1.00 64.88 85 ALA A O 1
ATOM 661 N N . HIS A 1 86 ? 1.470 3.314 18.616 1.00 62.50 86 HIS A N 1
ATOM 662 C CA . HIS A 1 86 ? 1.646 2.418 17.466 1.00 62.50 86 HIS A CA 1
ATOM 663 C C . HIS A 1 86 ? 0.589 2.653 16.373 1.00 62.50 86 HIS A C 1
ATOM 665 O O . HIS A 1 86 ? 0.143 1.741 15.681 1.00 62.50 86 HIS A O 1
ATOM 671 N N . ALA A 1 87 ? 0.169 3.909 16.224 1.00 65.25 87 ALA A N 1
ATOM 672 C CA . ALA A 1 87 ? -0.919 4.325 15.350 1.00 65.25 87 ALA A CA 1
ATOM 673 C C . ALA A 1 87 ? -0.427 4.760 13.958 1.00 65.25 87 ALA A C 1
ATOM 675 O O . ALA A 1 87 ? -1.226 5.169 13.114 1.00 65.25 87 ALA A O 1
ATOM 676 N N . PHE A 1 88 ? 0.879 4.654 13.691 1.00 64.88 88 PHE A N 1
ATOM 677 C CA . PHE A 1 88 ? 1.409 4.787 12.341 1.00 64.88 88 PHE A CA 1
ATOM 678 C C . PHE A 1 88 ? 1.104 3.539 11.525 1.00 64.88 88 PHE A C 1
ATOM 680 O O . PHE A 1 88 ? 1.738 2.498 11.675 1.00 64.88 88 PHE A O 1
ATOM 687 N N . ALA A 1 89 ? 0.164 3.678 10.600 1.00 65.38 89 ALA A N 1
ATOM 688 C CA . ALA A 1 89 ? 0.075 2.770 9.478 1.00 65.38 89 ALA A CA 1
ATOM 689 C C . ALA A 1 89 ? 1.145 3.162 8.455 1.00 65.38 89 ALA A C 1
ATOM 691 O O . ALA A 1 89 ? 1.166 4.291 7.967 1.00 65.38 89 ALA A O 1
ATOM 692 N N . ASP A 1 90 ? 1.997 2.215 8.091 1.00 71.00 90 ASP A N 1
ATOM 693 C CA . ASP A 1 90 ? 2.795 2.293 6.869 1.00 71.00 90 ASP A CA 1
ATOM 694 C C . ASP A 1 90 ? 2.185 1.280 5.887 1.00 71.00 90 ASP A C 1
ATOM 696 O O . ASP A 1 90 ? 2.623 0.127 5.814 1.00 71.00 90 ASP A O 1
ATOM 700 N N . PRO A 1 91 ? 1.040 1.628 5.263 1.00 78.56 91 PRO A N 1
ATOM 701 C CA . PRO A 1 91 ? 0.341 0.706 4.391 1.00 78.56 91 PRO A CA 1
ATOM 702 C C . PRO A 1 91 ? 1.196 0.428 3.150 1.00 78.56 91 PRO A C 1
ATOM 704 O O . PRO A 1 91 ? 1.937 1.303 2.699 1.00 78.56 91 PRO A O 1
ATOM 707 N N . PRO A 1 92 ? 1.047 -0.752 2.533 1.00 88.19 92 PRO A N 1
ATOM 708 C CA . PRO A 1 92 ? 1.648 -1.008 1.237 1.00 88.19 92 PRO A CA 1
ATOM 709 C C . PRO A 1 92 ? 1.235 0.060 0.220 1.00 88.19 92 PRO A C 1
ATOM 711 O O . PRO A 1 92 ? 0.039 0.323 0.036 1.00 88.19 92 PRO A O 1
ATOM 714 N N . THR A 1 93 ? 2.231 0.624 -0.449 1.00 89.94 93 THR A N 1
ATOM 715 C CA . THR A 1 93 ? 2.102 1.553 -1.566 1.00 89.94 93 THR A CA 1
ATOM 716 C C . THR A 1 93 ? 1.680 0.788 -2.815 1.00 89.94 93 THR A C 1
ATOM 718 O O . THR A 1 93 ? 2.147 -0.325 -3.061 1.00 89.94 93 THR A O 1
ATOM 721 N N . GLU A 1 94 ? 0.781 1.372 -3.602 1.00 92.12 94 GLU A N 1
ATOM 722 C CA . GLU A 1 94 ? 0.397 0.832 -4.906 1.00 92.12 94 GLU A CA 1
ATOM 723 C C . GLU A 1 94 ? 1.470 1.162 -5.942 1.00 92.12 94 GLU A C 1
ATOM 725 O O . GLU A 1 94 ? 1.981 2.280 -5.983 1.00 92.12 94 GLU A O 1
ATOM 730 N N . TYR A 1 95 ? 1.782 0.193 -6.789 1.00 95.81 95 TYR A N 1
ATOM 731 C CA . TYR A 1 95 ? 2.671 0.331 -7.930 1.00 95.81 95 TYR A CA 1
ATOM 732 C C . TYR A 1 95 ? 1.993 -0.241 -9.168 1.00 95.81 95 TYR A C 1
ATOM 734 O O . TYR A 1 95 ? 1.134 -1.126 -9.080 1.00 95.81 95 TYR A O 1
ATOM 742 N N . SER A 1 96 ? 2.400 0.252 -10.327 1.00 96.50 96 SER A N 1
ATOM 743 C CA . SER A 1 96 ? 1.947 -0.239 -11.619 1.00 96.50 96 SER A CA 1
ATOM 744 C C . SER A 1 96 ? 3.110 -0.375 -12.587 1.00 96.50 96 SER A C 1
ATOM 746 O O . SER A 1 96 ? 4.069 0.392 -12.540 1.00 96.50 96 SER A O 1
ATOM 748 N N . VAL A 1 97 ? 3.020 -1.364 -13.473 1.00 97.31 97 VAL A N 1
ATOM 749 C CA . VAL A 1 97 ? 3.900 -1.487 -14.628 1.00 97.31 97 VAL A CA 1
ATOM 750 C C . VAL A 1 97 ? 3.142 -1.058 -15.866 1.00 97.31 97 VAL A C 1
ATOM 752 O O . VAL A 1 97 ? 2.055 -1.553 -16.173 1.00 97.31 97 VAL A O 1
ATOM 755 N N . CYS A 1 98 ? 3.749 -0.124 -16.572 1.00 96.75 98 CYS A N 1
ATOM 756 C CA . CYS A 1 98 ? 3.227 0.452 -17.787 1.00 96.75 98 CYS A CA 1
ATOM 757 C C . CYS A 1 98 ? 4.161 0.145 -18.938 1.00 96.75 98 CYS A C 1
ATOM 759 O O . CYS A 1 98 ? 5.367 -0.030 -18.749 1.00 96.75 98 CYS A O 1
ATOM 761 N N . THR A 1 99 ? 3.597 0.103 -20.132 1.00 95.50 99 THR A N 1
ATOM 762 C CA . THR A 1 99 ? 4.353 -0.046 -21.360 1.00 95.50 99 THR A CA 1
ATOM 763 C C . THR A 1 99 ? 4.229 1.184 -22.221 1.00 95.50 99 THR A C 1
ATOM 765 O O . THR A 1 99 ? 3.139 1.726 -22.361 1.00 95.50 99 THR A O 1
ATOM 768 N N . SER A 1 100 ? 5.333 1.579 -22.837 1.00 91.69 100 SER A N 1
ATOM 769 C CA . SER A 1 100 ? 5.354 2.576 -23.901 1.00 91.69 100 SER A CA 1
ATOM 770 C C . SER A 1 100 ? 5.951 1.939 -25.147 1.00 91.69 100 SER A C 1
ATOM 772 O O . SER A 1 100 ? 6.989 1.270 -25.059 1.00 91.69 100 SER A O 1
ATOM 774 N N . ILE A 1 101 ? 5.326 2.156 -26.299 1.00 82.31 101 ILE A N 1
ATOM 775 C CA . ILE A 1 101 ? 5.945 1.837 -27.587 1.00 82.31 101 ILE A CA 1
ATOM 776 C C . ILE A 1 101 ? 7.001 2.918 -27.846 1.00 82.31 101 ILE A C 1
ATOM 778 O O . ILE A 1 101 ? 6.775 4.093 -27.544 1.00 82.31 101 ILE A O 1
ATOM 782 N N . SER A 1 102 ? 8.183 2.530 -28.332 1.00 74.50 102 SER A N 1
ATOM 783 C CA . SER A 1 102 ? 9.167 3.520 -28.785 1.00 74.50 102 SER A CA 1
ATOM 784 C C . SER A 1 102 ? 8.525 4.457 -29.815 1.00 74.50 102 SER A C 1
ATOM 786 O O . SER A 1 102 ? 7.654 4.042 -30.574 1.00 74.50 102 SER A O 1
ATOM 788 N N . ARG A 1 103 ? 8.957 5.722 -29.867 1.00 72.38 103 ARG A N 1
ATOM 789 C CA . ARG A 1 103 ? 8.444 6.686 -30.861 1.00 72.38 103 ARG A CA 1
ATOM 790 C C . ARG A 1 103 ? 8.774 6.288 -32.301 1.00 72.38 103 ARG A C 1
ATOM 792 O O . ARG A 1 103 ? 8.157 6.797 -33.229 1.00 72.38 103 ARG A O 1
ATOM 799 N N . GLU A 1 104 ? 9.755 5.412 -32.472 1.00 74.00 104 GLU A N 1
ATOM 800 C CA . GLU A 1 104 ? 10.072 4.796 -33.751 1.00 74.00 104 GLU A CA 1
ATOM 801 C C . GLU A 1 104 ? 9.022 3.728 -34.063 1.00 74.00 104 GLU A C 1
ATOM 803 O O . GLU A 1 104 ? 8.775 2.830 -33.257 1.00 74.00 104 GLU A O 1
ATOM 808 N N . GLU A 1 105 ? 8.373 3.857 -35.217 1.00 71.19 105 GLU A N 1
ATOM 809 C CA . GLU A 1 105 ? 7.306 2.968 -35.666 1.00 71.19 105 GLU A CA 1
ATOM 810 C C . GLU A 1 105 ? 7.792 1.505 -35.661 1.00 71.19 105 GLU A C 1
ATOM 812 O O . GLU A 1 105 ? 8.740 1.147 -36.357 1.00 71.19 105 GLU A O 1
ATOM 817 N N . GLY A 1 106 ? 7.178 0.665 -34.819 1.00 76.75 106 GLY A N 1
ATOM 818 C CA . GLY A 1 106 ? 7.581 -0.737 -34.635 1.00 76.75 106 GLY A CA 1
ATOM 819 C C . GLY A 1 106 ? 8.723 -0.979 -33.639 1.00 76.75 106 GLY A C 1
ATOM 820 O O . GLY A 1 106 ? 9.197 -2.110 -33.525 1.00 76.75 106 GLY A O 1
ATOM 821 N N . GLY A 1 107 ? 9.167 0.040 -32.899 1.00 80.56 107 GLY A N 1
ATOM 822 C CA . GLY A 1 107 ? 10.182 -0.127 -31.864 1.00 80.56 107 GLY A CA 1
ATOM 823 C C . GLY A 1 107 ? 9.710 -0.985 -30.677 1.00 80.56 107 GLY A C 1
ATOM 824 O O . GLY A 1 107 ? 8.516 -1.253 -30.507 1.00 80.56 107 GLY A O 1
ATOM 825 N N . PRO A 1 108 ? 10.645 -1.441 -29.826 1.00 85.69 108 PRO A N 1
ATOM 826 C CA . PRO A 1 108 ? 10.346 -2.383 -28.754 1.00 85.69 108 PRO A CA 1
ATOM 827 C C . PRO A 1 108 ? 9.372 -1.792 -27.728 1.00 85.69 108 PRO A C 1
ATOM 829 O O . PRO A 1 108 ? 9.445 -0.614 -27.368 1.00 85.69 108 PRO A O 1
ATOM 832 N N . GLN A 1 109 ? 8.514 -2.649 -27.181 1.00 92.00 109 GLN A N 1
ATOM 833 C CA . GLN A 1 109 ? 7.692 -2.311 -26.025 1.00 92.00 109 GLN A CA 1
ATOM 834 C C . GLN A 1 109 ? 8.584 -2.206 -24.778 1.00 92.00 109 GLN A C 1
ATOM 836 O O . GLN A 1 109 ? 9.143 -3.204 -24.317 1.00 92.00 109 GLN A O 1
ATOM 841 N N . LYS A 1 110 ? 8.738 -0.992 -24.243 1.00 94.75 110 LYS A N 1
ATOM 842 C CA . LYS A 1 110 ? 9.517 -0.715 -23.025 1.00 94.75 110 LYS A CA 1
ATOM 843 C C . LYS A 1 110 ? 8.602 -0.783 -21.809 1.00 94.75 110 LYS A C 1
ATOM 845 O O . LYS A 1 110 ? 7.477 -0.299 -21.882 1.00 94.75 110 LYS A O 1
ATOM 850 N N . TYR A 1 111 ? 9.084 -1.347 -20.703 1.00 96.38 111 TYR A N 1
ATOM 851 C CA . TYR A 1 111 ? 8.345 -1.444 -19.440 1.00 96.38 111 TYR A CA 1
ATOM 852 C C . TYR A 1 111 ? 8.888 -0.427 -18.441 1.00 96.38 111 TYR A C 1
ATOM 854 O O . TYR A 1 111 ? 10.102 -0.247 -18.340 1.00 96.38 111 TYR A O 1
ATOM 862 N N . ARG A 1 112 ? 7.995 0.224 -17.693 1.00 96.38 112 ARG A N 1
ATOM 863 C CA . ARG A 1 112 ? 8.355 1.144 -16.612 1.00 96.38 112 ARG A CA 1
ATOM 864 C C . ARG A 1 112 ? 7.458 0.972 -15.400 1.00 96.38 112 ARG A C 1
ATOM 866 O O . ARG A 1 112 ? 6.248 0.792 -15.538 1.00 96.38 112 ARG A O 1
ATOM 873 N N . ILE A 1 113 ? 8.061 1.053 -14.223 1.00 97.06 113 ILE A N 1
ATOM 874 C CA . ILE A 1 113 ? 7.387 1.026 -12.931 1.00 97.06 113 ILE A CA 1
ATOM 875 C C . ILE A 1 113 ? 7.011 2.451 -12.528 1.00 97.06 113 ILE A C 1
ATOM 877 O O . ILE A 1 113 ? 7.838 3.359 -12.564 1.00 97.06 113 ILE A O 1
ATOM 881 N N . TYR A 1 114 ? 5.763 2.623 -12.103 1.00 95.12 114 TYR A N 1
ATOM 882 C CA . TYR A 1 114 ? 5.235 3.859 -11.544 1.00 95.12 114 TYR A CA 1
ATOM 883 C C . TYR A 1 114 ? 4.692 3.609 -10.142 1.00 95.12 114 TYR A C 1
ATOM 885 O O . TYR A 1 114 ? 4.063 2.585 -9.872 1.00 95.12 114 TYR A O 1
ATOM 893 N N . GLN A 1 115 ? 4.904 4.575 -9.251 1.00 93.06 115 GLN A N 1
ATOM 894 C CA . GLN A 1 115 ? 4.212 4.611 -7.970 1.00 93.06 115 GLN A CA 1
ATOM 895 C C . GLN A 1 115 ? 2.778 5.117 -8.188 1.00 93.06 115 GLN A C 1
ATOM 897 O O . GLN A 1 115 ? 2.567 6.231 -8.665 1.00 93.06 115 GLN A O 1
ATOM 902 N N . GLY A 1 116 ? 1.793 4.303 -7.817 1.00 88.81 116 GLY A N 1
ATOM 903 C CA . GLY A 1 116 ? 0.364 4.534 -8.013 1.00 88.81 116 GLY A CA 1
ATOM 904 C C . GLY A 1 116 ? -0.296 3.503 -8.934 1.00 88.81 116 GLY A C 1
ATOM 905 O O . GLY A 1 116 ? 0.343 2.593 -9.462 1.00 88.81 116 GLY A O 1
ATOM 906 N N . THR A 1 117 ? -1.607 3.651 -9.132 1.00 83.50 117 THR A N 1
ATOM 907 C CA . THR A 1 117 ? -2.441 2.728 -9.928 1.00 83.50 117 THR A CA 1
ATOM 908 C C . THR A 1 117 ? -2.524 3.078 -11.411 1.00 83.50 117 THR A C 1
ATOM 910 O O . THR A 1 117 ? -3.224 2.394 -12.156 1.00 83.50 117 THR A O 1
ATOM 913 N N . ALA A 1 118 ? -1.897 4.173 -11.832 1.00 87.50 118 ALA A N 1
ATOM 914 C CA . ALA A 1 118 ? -2.009 4.709 -13.179 1.00 87.50 118 ALA A CA 1
ATOM 915 C C . ALA A 1 118 ? -0.628 4.996 -13.766 1.00 87.50 118 ALA A C 1
ATOM 917 O O . ALA A 1 118 ? 0.306 5.347 -13.045 1.00 87.50 118 ALA A O 1
ATOM 918 N N . CYS A 1 119 ? -0.542 4.892 -15.088 1.00 90.69 119 CYS A N 1
ATOM 919 C CA . CYS A 1 119 ? 0.630 5.291 -15.849 1.00 90.69 119 CYS A CA 1
ATOM 920 C C . CYS A 1 119 ? 0.777 6.812 -15.887 1.00 90.69 119 CYS A C 1
ATOM 922 O O . CYS A 1 119 ? -0.187 7.554 -15.668 1.00 90.69 119 CYS A O 1
ATOM 924 N N . ALA A 1 120 ? 1.982 7.283 -16.213 1.00 85.00 120 ALA A N 1
ATOM 925 C CA . ALA A 1 120 ? 2.160 8.672 -16.614 1.00 85.00 120 ALA A CA 1
ATOM 926 C C . ALA A 1 120 ? 1.242 9.007 -17.805 1.00 85.00 120 ALA A C 1
ATOM 928 O O . ALA A 1 120 ? 0.971 8.156 -18.652 1.00 85.00 120 ALA A O 1
ATOM 929 N N . ALA A 1 121 ? 0.761 10.250 -17.863 1.00 74.88 121 ALA A N 1
ATOM 930 C CA . ALA A 1 121 ? -0.044 10.722 -18.986 1.00 74.88 121 ALA A CA 1
ATOM 931 C C . ALA A 1 121 ? 0.739 10.624 -20.312 1.00 74.88 121 ALA A C 1
ATOM 933 O O . ALA A 1 121 ? 1.942 10.884 -20.333 1.00 74.88 121 ALA A O 1
ATOM 934 N N . GLY A 1 122 ? 0.049 10.294 -21.409 1.00 82.88 122 GLY A N 1
ATOM 935 C CA . GLY A 1 122 ? 0.632 10.138 -22.749 1.00 82.88 122 GLY A CA 1
ATOM 936 C C . GLY A 1 122 ? 0.455 8.721 -23.301 1.00 82.88 122 GLY A C 1
ATOM 937 O O . GLY A 1 122 ? -0.516 8.050 -22.962 1.00 82.88 122 GLY A O 1
ATOM 938 N N . ASP A 1 123 ? 1.413 8.264 -24.110 1.00 83.50 123 ASP A N 1
ATOM 939 C CA . ASP A 1 123 ? 1.381 6.982 -24.844 1.00 83.50 123 ASP A CA 1
ATOM 940 C C . ASP A 1 123 ? 1.764 5.762 -23.977 1.00 83.50 123 ASP A C 1
ATOM 942 O O . ASP A 1 123 ? 2.335 4.782 -24.458 1.00 83.50 123 ASP A O 1
ATOM 946 N N . SER A 1 124 ? 1.536 5.845 -22.664 1.00 91.06 124 SER A N 1
ATOM 947 C CA . SER A 1 124 ? 1.836 4.765 -21.721 1.00 91.06 124 SER A CA 1
ATOM 948 C C . SER A 1 124 ? 0.570 4.005 -21.356 1.00 91.06 124 SER A C 1
ATOM 950 O O . SER A 1 124 ? -0.382 4.576 -20.826 1.00 91.06 124 SER A O 1
ATOM 952 N N . GLU A 1 125 ? 0.584 2.697 -21.577 1.00 94.44 125 GLU A N 1
ATOM 953 C CA . GLU A 1 125 ? -0.540 1.811 -21.294 1.00 94.44 125 GLU A CA 1
ATOM 954 C C . GLU A 1 125 ? -0.250 0.917 -20.092 1.00 94.44 125 GLU A C 1
ATOM 956 O O . GLU A 1 125 ? 0.844 0.376 -19.945 1.00 94.44 125 GLU A O 1
ATOM 961 N N . LEU A 1 126 ? -1.244 0.734 -19.223 1.00 95.50 126 LEU A N 1
ATOM 962 C CA . LEU A 1 126 ? -1.126 -0.161 -18.077 1.00 95.50 126 LEU A CA 1
ATOM 963 C C . LEU A 1 126 ? -1.087 -1.612 -18.565 1.00 95.50 126 LEU A C 1
ATOM 965 O O . LEU A 1 126 ? -2.027 -2.073 -19.216 1.00 95.50 126 LEU A O 1
ATOM 969 N N . VAL A 1 127 ? -0.055 -2.370 -18.183 1.00 95.69 127 VAL A N 1
ATOM 970 C CA . VAL A 1 127 ? -0.026 -3.814 -18.452 1.00 95.69 127 VAL A CA 1
ATOM 971 C C . VAL A 1 127 ? -1.221 -4.453 -17.754 1.00 95.69 127 VAL A C 1
ATOM 973 O O . VAL A 1 127 ? -1.462 -4.221 -16.567 1.00 95.69 127 VAL A O 1
ATOM 976 N N . ARG A 1 128 ? -1.987 -5.288 -18.461 1.00 94.75 128 ARG A N 1
ATOM 977 C CA . ARG A 1 128 ? -3.173 -5.937 -17.888 1.00 94.75 128 ARG A CA 1
ATOM 978 C C . ARG A 1 128 ? -2.797 -6.752 -16.650 1.00 94.75 128 ARG A C 1
ATOM 980 O O . ARG A 1 128 ? -2.078 -7.736 -16.741 1.00 94.75 128 ARG A O 1
ATOM 987 N N . GLY A 1 129 ? -3.335 -6.364 -15.494 1.00 93.19 129 GLY A N 1
ATOM 988 C CA . GLY A 1 129 ? -3.016 -7.001 -14.212 1.00 93.19 129 GLY A CA 1
ATOM 989 C C . GLY A 1 129 ? -1.680 -6.566 -13.603 1.00 93.19 129 GLY A C 1
ATOM 990 O O . GLY A 1 129 ? -1.331 -7.085 -12.548 1.00 93.19 129 GLY A O 1
ATOM 991 N N . GLY A 1 130 ? -1.005 -5.596 -14.220 1.00 95.06 130 GLY A N 1
ATOM 992 C CA . GLY A 1 130 ? 0.293 -5.029 -13.872 1.00 95.06 130 GLY A CA 1
ATOM 993 C C . GLY A 1 130 ? 0.313 -4.129 -12.636 1.00 95.06 130 GLY A C 1
ATOM 994 O O . GLY A 1 130 ? 1.249 -3.361 -12.483 1.00 95.06 130 GLY A O 1
ATOM 995 N N . ALA A 1 131 ? -0.711 -4.170 -11.782 1.00 94.38 131 ALA A N 1
ATOM 996 C CA . ALA A 1 131 ? -0.762 -3.395 -10.545 1.00 94.38 131 ALA A CA 1
ATOM 997 C C . ALA A 1 131 ? -0.510 -4.303 -9.336 1.00 94.38 131 ALA A C 1
ATOM 999 O O . ALA A 1 131 ? -1.106 -5.383 -9.239 1.00 94.38 131 ALA A O 1
ATOM 1000 N N . TRP A 1 132 ? 0.341 -3.856 -8.415 1.00 94.44 132 TRP A N 1
ATOM 1001 C CA . TRP A 1 132 ? 0.668 -4.558 -7.174 1.00 94.44 132 TRP A CA 1
ATOM 1002 C C . TRP A 1 132 ? 0.804 -3.593 -6.005 1.00 94.44 132 TRP A C 1
ATOM 1004 O O . TRP A 1 132 ? 0.765 -2.374 -6.155 1.00 94.44 132 TRP A O 1
ATOM 1014 N N . ARG A 1 133 ? 0.952 -4.164 -4.814 1.00 93.44 133 ARG A N 1
ATOM 1015 C CA . ARG A 1 133 ? 1.230 -3.432 -3.585 1.00 93.44 133 ARG A CA 1
ATOM 1016 C C . ARG A 1 133 ? 2.568 -3.878 -3.014 1.00 93.44 133 ARG A C 1
ATOM 1018 O O . ARG A 1 133 ? 2.875 -5.069 -3.040 1.00 93.44 133 ARG A O 1
ATOM 1025 N N . ALA A 1 134 ? 3.342 -2.938 -2.492 1.00 94.25 134 ALA A N 1
ATOM 1026 C CA . ALA A 1 134 ? 4.645 -3.188 -1.885 1.00 94.25 134 ALA A CA 1
ATOM 1027 C C . ALA A 1 134 ? 4.892 -2.218 -0.728 1.00 94.25 134 ALA A C 1
ATOM 1029 O O . ALA A 1 134 ? 4.350 -1.113 -0.715 1.00 94.25 134 ALA A O 1
ATOM 1030 N N . TYR A 1 135 ? 5.707 -2.603 0.250 1.00 92.88 135 TYR A N 1
ATOM 1031 C CA . TYR A 1 135 ? 6.102 -1.675 1.308 1.00 92.88 135 TYR A CA 1
ATOM 1032 C C . TYR A 1 135 ? 7.166 -0.700 0.804 1.00 92.88 135 TYR A C 1
ATOM 1034 O O . TYR A 1 135 ? 7.979 -1.040 -0.055 1.00 92.88 135 TYR A O 1
ATOM 1042 N N . ALA A 1 136 ? 7.182 0.507 1.368 1.00 89.31 136 ALA A N 1
ATOM 1043 C CA . ALA A 1 136 ? 8.217 1.502 1.087 1.00 89.31 136 ALA A CA 1
ATOM 1044 C C . ALA A 1 136 ? 9.516 1.254 1.879 1.00 89.31 136 ALA A C 1
ATOM 1046 O O . ALA A 1 136 ? 10.534 1.890 1.613 1.00 89.31 136 ALA A O 1
ATOM 1047 N N . ARG A 1 137 ? 9.481 0.367 2.882 1.00 88.12 137 ARG A N 1
ATOM 1048 C CA . ARG A 1 137 ? 10.594 0.058 3.789 1.00 88.12 137 ARG A CA 1
ATOM 1049 C C . ARG A 1 137 ? 10.686 -1.439 4.054 1.00 88.12 137 ARG A C 1
ATOM 1051 O O . ARG A 1 137 ? 9.692 -2.155 3.925 1.00 88.12 137 ARG A O 1
ATOM 1058 N N . GLU A 1 138 ? 11.874 -1.874 4.457 1.00 89.75 138 GLU A N 1
ATOM 1059 C CA . GLU A 1 138 ? 12.156 -3.261 4.813 1.00 89.75 138 GLU A CA 1
ATOM 1060 C C . GLU A 1 138 ? 11.307 -3.732 5.997 1.00 89.75 138 GLU A C 1
ATOM 1062 O O . GLU A 1 138 ? 11.067 -2.983 6.949 1.00 89.75 138 GLU A O 1
ATOM 1067 N N . ARG A 1 139 ? 10.847 -4.985 5.926 1.00 87.56 139 ARG A N 1
ATOM 1068 C CA . ARG A 1 139 ? 10.089 -5.665 6.981 1.00 87.56 139 ARG A CA 1
ATOM 1069 C C . ARG A 1 139 ? 10.443 -7.152 7.024 1.00 87.56 139 ARG A C 1
ATOM 1071 O O . ARG A 1 139 ? 10.899 -7.697 6.018 1.00 87.56 139 ARG A O 1
ATOM 1078 N N . PRO A 1 140 ? 10.174 -7.845 8.143 1.00 86.94 140 PRO A N 1
ATOM 1079 C CA . PRO A 1 140 ? 10.271 -9.298 8.178 1.00 86.94 140 PRO A CA 1
ATOM 1080 C C . PRO A 1 140 ? 9.434 -9.945 7.062 1.00 86.94 140 PRO A C 1
ATOM 1082 O O . PRO A 1 140 ? 8.253 -9.638 6.904 1.00 86.94 140 PRO A O 1
ATOM 1085 N N . GLY A 1 141 ? 10.048 -10.845 6.290 1.00 88.88 141 GLY A N 1
ATOM 1086 C CA . GLY A 1 141 ? 9.366 -11.628 5.251 1.00 88.88 141 GLY A CA 1
ATOM 1087 C C . GLY A 1 141 ? 9.237 -10.960 3.875 1.00 88.88 141 GLY A C 1
ATOM 1088 O O . GLY A 1 141 ? 8.580 -11.528 3.000 1.00 88.88 141 GLY A O 1
ATOM 1089 N N . VAL A 1 142 ? 9.858 -9.797 3.654 1.00 93.69 142 VAL A N 1
ATOM 1090 C CA . VAL A 1 142 ? 9.924 -9.145 2.334 1.00 93.69 142 VAL A CA 1
ATOM 1091 C C . VAL A 1 142 ? 11.368 -8.898 1.897 1.00 93.69 142 VAL A C 1
ATOM 1093 O O . VAL A 1 142 ? 12.257 -8.748 2.726 1.00 93.69 142 VAL A O 1
ATOM 1096 N N . GLU A 1 143 ? 11.594 -8.856 0.588 1.00 95.75 143 GLU A N 1
ATOM 1097 C CA . GLU A 1 143 ? 12.883 -8.590 -0.052 1.00 95.75 143 GLU A CA 1
ATOM 1098 C C . GLU A 1 143 ? 12.816 -7.268 -0.831 1.00 95.75 143 GLU A C 1
ATOM 1100 O O . GLU A 1 143 ? 11.760 -6.877 -1.342 1.00 95.75 143 GLU A O 1
ATOM 1105 N N . ALA A 1 144 ? 13.947 -6.567 -0.910 1.00 97.50 144 ALA A N 1
ATOM 1106 C CA . ALA A 1 144 ? 14.064 -5.330 -1.672 1.00 97.50 144 ALA A CA 1
ATOM 1107 C C . ALA A 1 144 ? 14.100 -5.616 -3.178 1.00 97.50 144 ALA A C 1
ATOM 1109 O O . ALA A 1 144 ? 14.885 -6.445 -3.636 1.00 97.50 144 ALA A O 1
ATOM 1110 N N . VAL A 1 145 ? 13.309 -4.877 -3.948 1.00 97.94 145 VAL A N 1
ATOM 1111 C CA . VAL A 1 145 ? 13.365 -4.825 -5.409 1.00 97.94 145 VAL A CA 1
ATOM 1112 C C . VAL A 1 145 ? 13.576 -3.373 -5.812 1.00 97.94 145 VAL A C 1
ATOM 1114 O O . VAL A 1 145 ? 12.817 -2.489 -5.410 1.00 97.94 145 VAL A O 1
ATOM 1117 N N . THR A 1 146 ? 14.615 -3.130 -6.602 1.00 98.25 146 THR A N 1
ATOM 1118 C CA . THR A 1 146 ? 14.975 -1.794 -7.082 1.00 98.25 146 THR A CA 1
ATOM 1119 C C . THR A 1 146 ? 14.755 -1.710 -8.582 1.00 98.25 146 THR A C 1
ATOM 1121 O O . THR A 1 146 ? 15.171 -2.604 -9.320 1.00 98.25 146 THR A O 1
ATOM 1124 N N . PHE A 1 147 ? 14.113 -0.636 -9.037 1.00 98.00 147 PHE A N 1
ATOM 1125 C CA . PHE A 1 147 ? 14.133 -0.250 -10.442 1.00 98.00 147 PHE A CA 1
ATOM 1126 C C . PHE A 1 147 ? 15.119 0.896 -10.645 1.00 98.00 147 PHE A C 1
ATOM 1128 O O . PHE A 1 147 ? 15.190 1.847 -9.864 1.00 98.00 147 PHE A O 1
ATOM 1135 N N . CYS A 1 148 ? 15.900 0.755 -11.700 1.00 98.12 148 CYS A N 1
ATOM 1136 C CA . CYS A 1 148 ? 16.989 1.632 -12.061 1.00 98.12 148 CYS A CA 1
ATOM 1137 C C . CYS A 1 148 ? 16.688 2.230 -13.420 1.00 98.12 148 CYS A C 1
ATOM 1139 O O . CYS A 1 148 ? 16.392 1.494 -14.362 1.00 98.12 148 CYS A O 1
ATOM 1141 N N . ASP A 1 149 ? 16.760 3.546 -13.510 1.00 97.00 149 ASP A N 1
ATOM 1142 C CA . ASP A 1 149 ? 16.446 4.302 -14.706 1.00 97.00 149 ASP A CA 1
ATOM 1143 C C . ASP A 1 149 ? 17.707 4.536 -15.535 1.00 97.00 149 ASP A C 1
ATOM 1145 O O . ASP A 1 149 ? 18.766 4.890 -15.017 1.00 97.00 149 ASP A O 1
ATOM 1149 N N . ASN A 1 150 ? 17.579 4.381 -16.847 1.00 96.44 150 ASN A N 1
ATOM 1150 C CA . ASN A 1 150 ? 18.505 4.966 -17.799 1.00 96.44 150 ASN A CA 1
ATOM 1151 C C . ASN A 1 150 ? 17.753 6.052 -18.572 1.00 96.44 150 ASN A C 1
ATOM 1153 O O . ASN A 1 150 ? 16.941 5.761 -19.454 1.00 96.44 150 ASN A O 1
ATOM 1157 N N . GLU A 1 151 ? 17.996 7.313 -18.215 1.00 92.12 151 GLU A N 1
ATOM 1158 C CA . GLU A 1 151 ? 17.264 8.453 -18.778 1.00 92.12 151 GLU A CA 1
ATOM 1159 C C . GLU A 1 151 ? 17.533 8.637 -20.275 1.00 92.12 151 GLU A C 1
ATOM 1161 O O . GLU A 1 151 ? 16.603 8.924 -21.028 1.00 92.12 151 GLU A O 1
ATOM 1166 N N . LYS A 1 152 ? 18.780 8.398 -20.714 1.00 93.75 152 LYS A N 1
ATOM 1167 C CA . LYS A 1 152 ? 19.221 8.530 -22.114 1.00 93.75 152 LYS A CA 1
ATOM 1168 C C . LYS A 1 152 ? 18.338 7.717 -23.062 1.00 93.75 152 LYS A C 1
ATOM 1170 O O . LYS A 1 152 ? 17.891 8.238 -24.079 1.00 93.75 152 LYS A O 1
ATOM 1175 N N . HIS A 1 153 ? 18.071 6.459 -22.717 1.00 92.75 153 HIS A N 1
ATOM 1176 C CA . HIS A 1 153 ? 17.288 5.538 -23.552 1.00 92.75 153 HIS A CA 1
ATOM 1177 C C . HIS A 1 153 ? 15.845 5.373 -23.089 1.00 92.75 153 HIS A C 1
ATOM 1179 O O . HIS A 1 153 ? 15.030 4.727 -23.760 1.00 92.75 153 HIS A O 1
ATOM 1185 N N . GLY A 1 154 ? 15.516 5.943 -21.933 1.00 92.06 154 GLY A N 1
ATOM 1186 C CA . GLY A 1 154 ? 14.202 5.845 -21.337 1.00 92.06 154 GLY A CA 1
ATOM 1187 C C . GLY A 1 154 ? 13.803 4.404 -21.011 1.00 92.06 154 GLY A C 1
ATOM 1188 O O . GLY A 1 154 ? 12.652 4.024 -21.250 1.00 92.06 154 GLY A O 1
ATOM 1189 N N . VAL A 1 155 ? 14.739 3.605 -20.506 1.00 95.00 155 VAL A N 1
ATOM 1190 C CA . VAL A 1 155 ? 14.529 2.200 -20.139 1.00 95.00 155 VAL A CA 1
ATOM 1191 C C . VAL A 1 155 ? 14.785 1.971 -18.653 1.00 95.00 155 VAL A C 1
ATOM 1193 O O . VAL A 1 155 ? 15.454 2.776 -18.010 1.00 95.00 155 VAL A O 1
ATOM 1196 N N . GLN A 1 156 ? 14.264 0.866 -18.117 1.00 97.44 156 GLN A N 1
ATOM 1197 C CA . GLN A 1 156 ? 14.480 0.469 -16.729 1.00 97.44 156 GLN A CA 1
ATOM 1198 C C . GLN A 1 156 ? 15.097 -0.923 -16.618 1.00 97.44 156 GLN A C 1
ATOM 1200 O O . GLN A 1 156 ? 14.678 -1.851 -17.311 1.00 97.44 156 GLN A O 1
ATOM 1205 N N . LYS A 1 157 ? 16.042 -1.084 -15.691 1.00 97.69 157 LYS A N 1
ATOM 1206 C CA . LYS A 1 157 ? 16.498 -2.382 -15.185 1.00 97.69 157 LYS A CA 1
ATOM 1207 C C . LYS A 1 157 ? 15.878 -2.596 -13.813 1.00 97.69 157 LYS A C 1
ATOM 1209 O O . LYS A 1 157 ? 15.970 -1.734 -12.948 1.00 97.69 157 LYS A O 1
ATOM 1214 N N . VAL A 1 158 ? 15.278 -3.759 -13.598 1.00 98.19 158 VAL A N 1
ATOM 1215 C CA . VAL A 1 158 ? 14.728 -4.155 -12.299 1.00 98.19 158 VAL A CA 1
ATOM 1216 C C . VAL A 1 158 ? 15.620 -5.244 -11.716 1.00 98.19 158 VAL A C 1
ATOM 1218 O O . VAL A 1 158 ? 15.960 -6.200 -12.415 1.00 98.19 158 VAL A O 1
ATOM 1221 N N . VAL A 1 159 ? 16.041 -5.095 -10.464 1.00 97.75 159 VAL A N 1
ATOM 1222 C CA . VAL A 1 159 ? 16.956 -6.020 -9.780 1.00 97.75 159 VAL A CA 1
ATOM 1223 C C . VAL A 1 159 ? 16.447 -6.366 -8.388 1.00 97.75 159 VAL A C 1
ATOM 1225 O O . VAL A 1 159 ? 15.758 -5.570 -7.748 1.00 97.75 159 VAL A O 1
ATOM 1228 N N . TYR A 1 160 ? 16.829 -7.546 -7.902 1.00 95.81 160 TYR A N 1
ATOM 1229 C CA . TYR A 1 160 ? 16.779 -7.831 -6.474 1.00 95.81 160 TYR A CA 1
ATOM 1230 C C . TYR A 1 160 ? 17.884 -7.061 -5.743 1.00 95.81 160 TYR A C 1
ATOM 1232 O O . TYR A 1 160 ? 19.017 -6.988 -6.217 1.00 95.81 160 TYR A O 1
ATOM 1240 N N . GLY A 1 161 ? 17.556 -6.523 -4.571 1.00 95.94 161 GLY A N 1
ATOM 1241 C CA . GLY A 1 161 ? 18.449 -5.719 -3.742 1.00 95.94 161 GLY A CA 1
ATOM 1242 C C . GLY A 1 161 ? 18.047 -4.246 -3.678 1.00 95.94 161 GLY A C 1
ATOM 1243 O O . GLY A 1 161 ? 17.149 -3.787 -4.383 1.00 95.94 161 GLY A O 1
ATOM 1244 N N . ALA A 1 162 ? 18.707 -3.507 -2.786 1.00 96.31 162 ALA A N 1
ATOM 1245 C CA . ALA A 1 162 ? 18.422 -2.097 -2.498 1.00 96.31 162 ALA A CA 1
ATOM 1246 C C . ALA A 1 162 ? 19.272 -1.108 -3.322 1.00 96.31 162 ALA A C 1
ATOM 1248 O O . ALA A 1 162 ? 19.271 0.090 -3.045 1.00 96.31 162 ALA A O 1
ATOM 1249 N N . SER A 1 163 ? 20.045 -1.595 -4.296 1.00 97.38 163 SER A N 1
ATOM 1250 C CA . SER A 1 163 ? 20.965 -0.780 -5.088 1.00 97.38 163 SER A CA 1
ATOM 1251 C C . SER A 1 163 ? 20.887 -1.104 -6.575 1.00 97.38 163 SER A C 1
ATOM 1253 O O . SER A 1 163 ? 20.563 -2.221 -6.976 1.00 97.38 163 SER A O 1
ATOM 1255 N N . CYS A 1 164 ? 21.220 -0.105 -7.390 1.00 97.62 164 CYS A N 1
ATOM 1256 C CA . CYS A 1 164 ? 21.377 -0.273 -8.826 1.00 97.62 164 CYS A CA 1
ATOM 1257 C C . CYS A 1 164 ? 22.768 -0.805 -9.173 1.00 97.62 164 CYS A C 1
ATOM 1259 O O . CYS A 1 164 ? 23.744 -0.436 -8.507 1.00 97.62 164 CYS A O 1
ATOM 1261 N N . PRO A 1 165 ? 22.889 -1.650 -10.212 1.00 95.69 165 PRO A N 1
ATOM 1262 C CA . PRO A 1 165 ? 24.197 -1.975 -10.759 1.00 95.69 165 PRO A CA 1
ATOM 1263 C C . PRO A 1 165 ? 24.848 -0.687 -11.270 1.00 95.69 165 PRO A C 1
ATOM 1265 O O . PRO A 1 165 ? 24.181 0.132 -11.894 1.00 95.69 165 PRO A O 1
ATOM 1268 N N . LYS A 1 166 ? 26.147 -0.505 -11.008 1.00 90.44 166 LYS A N 1
ATOM 1269 C CA . LYS A 1 166 ? 26.882 0.654 -11.543 1.00 90.44 166 LYS A CA 1
ATOM 1270 C C . LYS A 1 166 ? 26.900 0.628 -13.071 1.00 90.44 166 LYS A C 1
ATOM 1272 O O . LYS A 1 166 ? 26.636 1.642 -13.703 1.00 90.44 166 LYS A O 1
ATOM 1277 N N . GLU A 1 167 ? 27.153 -0.553 -13.628 1.00 91.06 167 GLU A N 1
ATOM 1278 C CA . GLU A 1 167 ? 27.178 -0.814 -15.063 1.00 91.06 167 GLU A CA 1
ATOM 1279 C C . GLU A 1 167 ? 26.466 -2.139 -15.349 1.00 91.06 167 GLU A C 1
ATOM 1281 O O . GLU A 1 167 ? 26.696 -3.145 -14.670 1.00 91.06 167 GLU A O 1
ATOM 1286 N N . TRP A 1 168 ? 25.588 -2.142 -16.350 1.00 94.50 168 TRP A N 1
ATOM 1287 C CA . TRP A 1 168 ? 25.008 -3.355 -16.931 1.00 94.50 168 TRP A CA 1
ATOM 1288 C C . TRP A 1 168 ? 24.636 -3.077 -18.386 1.00 94.50 168 TRP A C 1
ATOM 1290 O O . TRP A 1 168 ? 24.079 -2.018 -18.670 1.00 94.50 168 TRP A O 1
ATOM 1300 N N . ALA A 1 169 ? 24.957 -4.004 -19.294 1.00 94.56 169 ALA A N 1
ATOM 1301 C CA . ALA A 1 169 ? 24.789 -3.837 -20.741 1.00 94.56 169 ALA A CA 1
ATOM 1302 C C . ALA A 1 169 ? 25.462 -2.565 -21.308 1.00 94.56 169 ALA A C 1
ATOM 1304 O O . ALA A 1 169 ? 24.915 -1.913 -22.194 1.00 94.56 169 ALA A O 1
ATOM 1305 N N . ASN A 1 170 ? 26.634 -2.196 -20.767 1.00 94.06 170 ASN A N 1
ATOM 1306 C CA . ASN A 1 170 ? 27.369 -0.956 -21.075 1.00 94.06 170 ASN A CA 1
ATOM 1307 C C . ASN A 1 170 ? 26.571 0.337 -20.833 1.00 94.06 170 ASN A C 1
ATOM 1309 O O . ASN A 1 170 ? 26.877 1.382 -21.403 1.00 94.06 170 ASN A O 1
ATOM 1313 N N . LEU A 1 171 ? 25.548 0.270 -19.980 1.00 93.94 171 LEU A N 1
ATOM 1314 C CA . LEU A 1 171 ? 24.745 1.411 -19.575 1.00 93.94 171 LEU A CA 1
ATOM 1315 C C . LEU A 1 171 ? 25.015 1.791 -18.128 1.00 93.94 171 LEU A C 1
ATOM 1317 O O . LEU A 1 171 ? 25.163 0.928 -17.258 1.00 93.94 171 LEU A O 1
ATOM 1321 N N . GLU A 1 172 ? 25.006 3.098 -17.888 1.00 95.31 172 GLU A N 1
ATOM 1322 C CA . GLU A 1 172 ? 24.958 3.682 -16.555 1.00 95.31 172 GLU A CA 1
ATOM 1323 C C . GLU A 1 172 ? 23.509 3.720 -16.071 1.00 95.31 172 GLU A C 1
ATOM 1325 O O . GLU A 1 172 ? 22.595 4.125 -16.800 1.00 95.31 172 GLU A O 1
ATOM 1330 N N . TRP A 1 173 ? 23.300 3.290 -14.832 1.00 96.06 173 TRP A N 1
ATOM 1331 C CA . TRP A 1 173 ? 21.975 3.174 -14.242 1.00 96.06 173 TRP A CA 1
ATOM 1332 C C . TRP A 1 173 ? 21.856 4.089 -13.034 1.00 96.06 173 TRP A C 1
ATOM 1334 O O . TRP A 1 173 ? 22.655 4.032 -12.098 1.00 96.06 173 TRP A O 1
ATOM 1344 N N . VAL A 1 174 ? 20.821 4.919 -13.047 1.00 96.50 174 VAL A N 1
ATOM 1345 C CA . VAL A 1 174 ? 20.489 5.819 -11.949 1.00 96.50 174 VAL A CA 1
ATOM 1346 C C . VAL A 1 174 ? 19.420 5.166 -11.084 1.00 96.50 174 VAL A C 1
ATOM 1348 O O . VAL A 1 174 ? 18.584 4.394 -11.551 1.00 96.50 174 VAL A O 1
ATOM 1351 N N . PHE A 1 175 ? 19.458 5.453 -9.789 1.00 96.56 175 PHE A N 1
ATOM 1352 C CA . PHE A 1 175 ? 18.441 4.990 -8.860 1.00 96.56 175 PHE A CA 1
ATOM 1353 C C . PHE A 1 175 ? 17.068 5.585 -9.202 1.00 96.56 175 PHE A C 1
ATOM 1355 O O . PHE A 1 175 ? 16.899 6.801 -9.129 1.00 96.56 175 PHE A O 1
ATOM 1362 N N . GLY A 1 176 ? 16.098 4.727 -9.525 1.00 95.31 176 GLY A N 1
ATOM 1363 C CA . GLY A 1 176 ? 14.704 5.128 -9.729 1.00 95.31 176 GLY A CA 1
ATOM 1364 C C . GLY A 1 176 ? 13.869 4.978 -8.460 1.00 95.31 176 GLY A C 1
ATOM 1365 O O . GLY A 1 176 ? 13.168 5.899 -8.038 1.00 95.31 176 GLY A O 1
ATOM 1366 N N . GLY A 1 177 ? 13.971 3.822 -7.803 1.00 96.12 177 GLY A N 1
ATOM 1367 C CA . GLY A 1 177 ? 13.288 3.571 -6.539 1.00 96.12 177 GLY A CA 1
ATOM 1368 C C . GLY A 1 177 ? 13.426 2.137 -6.046 1.00 96.12 177 GLY A C 1
ATOM 1369 O O . GLY A 1 177 ? 13.669 1.217 -6.825 1.00 96.12 177 GLY A O 1
ATOM 1370 N N . THR A 1 178 ? 13.207 1.943 -4.746 1.00 97.44 178 THR A N 1
ATOM 1371 C CA . THR A 1 178 ? 13.167 0.622 -4.103 1.00 97.44 178 THR A CA 1
ATOM 1372 C C . THR A 1 178 ? 11.812 0.406 -3.454 1.00 97.44 178 THR A C 1
ATOM 1374 O O . THR A 1 178 ? 11.265 1.302 -2.809 1.00 97.44 178 THR A O 1
ATOM 1377 N N . PHE A 1 179 ? 11.286 -0.803 -3.596 1.00 96.75 179 PHE A N 1
ATOM 1378 C CA . PHE A 1 179 ? 10.105 -1.272 -2.889 1.00 96.75 179 PHE A CA 1
ATOM 1379 C C . PHE A 1 179 ? 10.353 -2.666 -2.315 1.00 96.75 179 PHE A C 1
ATOM 1381 O O . PHE A 1 179 ? 11.257 -3.374 -2.752 1.00 96.75 179 PHE A O 1
ATOM 1388 N N . TYR A 1 180 ? 9.558 -3.062 -1.325 1.00 95.81 180 TYR A N 1
ATOM 1389 C CA . TYR A 1 180 ? 9.761 -4.308 -0.594 1.00 95.81 180 TYR A CA 1
ATOM 1390 C C . TYR A 1 180 ? 8.551 -5.223 -0.745 1.00 95.81 180 TYR A C 1
ATOM 1392 O O . TYR A 1 180 ? 7.415 -4.847 -0.436 1.00 95.81 180 TYR A O 1
ATOM 1400 N N . VAL A 1 181 ? 8.805 -6.429 -1.241 1.00 95.38 181 VAL A N 1
ATOM 1401 C CA . VAL A 1 181 ? 7.792 -7.406 -1.659 1.00 95.38 181 VAL A CA 1
ATOM 1402 C C . VAL A 1 181 ? 8.127 -8.791 -1.127 1.00 95.38 181 VAL A C 1
ATOM 1404 O O . VAL A 1 181 ? 9.299 -9.122 -0.974 1.00 95.38 181 VAL A O 1
ATOM 1407 N N . PRO A 1 182 ? 7.131 -9.637 -0.831 1.00 93.19 182 PRO A N 1
ATOM 1408 C CA . PRO A 1 182 ? 7.407 -11.011 -0.458 1.00 93.19 182 PRO A CA 1
ATOM 1409 C C . PRO A 1 182 ? 7.986 -11.770 -1.659 1.00 93.19 182 PRO A C 1
ATOM 1411 O O . PRO A 1 182 ? 7.522 -11.624 -2.793 1.00 93.19 182 PRO A O 1
ATOM 1414 N N . LYS A 1 183 ? 8.978 -12.626 -1.402 1.00 84.38 183 LYS A N 1
ATOM 1415 C CA . LYS A 1 183 ? 9.609 -13.473 -2.429 1.00 84.38 183 LYS A CA 1
ATOM 1416 C C . LYS A 1 183 ? 8.610 -14.407 -3.118 1.00 84.38 183 LYS A C 1
ATOM 1418 O O . LYS A 1 183 ? 8.708 -14.701 -4.306 1.00 84.38 183 LYS A O 1
ATOM 1423 N N . HIS A 1 184 ? 7.620 -14.861 -2.354 1.00 79.44 184 HIS A N 1
ATOM 1424 C CA . HIS A 1 184 ? 6.536 -15.719 -2.810 1.00 79.44 184 HIS A CA 1
ATOM 1425 C C . HIS A 1 184 ? 5.203 -15.044 -2.501 1.00 79.44 184 HIS A C 1
ATOM 1427 O O . HIS A 1 184 ? 5.069 -14.396 -1.469 1.00 79.44 184 HIS A O 1
ATOM 1433 N N . ALA A 1 185 ? 4.209 -15.194 -3.373 1.00 74.50 185 ALA A N 1
ATOM 1434 C CA . ALA A 1 185 ? 2.872 -14.664 -3.138 1.00 74.50 185 ALA A CA 1
ATOM 1435 C C . ALA A 1 185 ? 2.002 -15.733 -2.446 1.00 74.50 185 ALA A C 1
ATOM 1437 O O . ALA A 1 185 ? 1.468 -16.593 -3.152 1.00 74.50 185 ALA A O 1
ATOM 1438 N N . PRO A 1 186 ? 1.822 -15.739 -1.108 1.00 59.00 186 PRO A N 1
ATOM 1439 C CA . PRO A 1 186 ? 0.844 -16.626 -0.483 1.00 59.00 186 PRO A CA 1
ATOM 1440 C C . PRO A 1 186 ? -0.560 -16.236 -0.973 1.00 59.00 186 PRO A C 1
ATOM 1442 O O . PRO A 1 186 ? -1.119 -15.226 -0.556 1.00 59.00 186 PRO A O 1
ATOM 1445 N N . GLY A 1 187 ? -1.097 -16.998 -1.930 1.00 59.78 187 GLY A N 1
ATOM 1446 C CA . GLY A 1 187 ? -2.423 -16.770 -2.517 1.00 59.78 187 GLY A CA 1
ATOM 1447 C C . GLY A 1 187 ? -2.552 -15.540 -3.431 1.00 59.78 187 GLY A C 1
ATOM 1448 O O . GLY A 1 187 ? -3.672 -15.101 -3.683 1.00 59.78 187 GLY A O 1
ATOM 1449 N N . GLY A 1 188 ? -1.444 -14.963 -3.917 1.00 61.25 188 GLY A N 1
ATOM 1450 C CA . GLY A 1 188 ? -1.442 -13.705 -4.680 1.00 61.25 188 GLY A CA 1
ATOM 1451 C C . GLY A 1 188 ? -0.905 -13.809 -6.113 1.00 61.25 188 GLY A C 1
ATOM 1452 O O . GLY A 1 188 ? -0.424 -14.852 -6.552 1.00 61.25 188 GLY A O 1
ATOM 1453 N N . LYS A 1 189 ? -0.965 -12.687 -6.845 1.00 67.81 189 LYS A N 1
ATOM 1454 C CA . LYS A 1 189 ? -0.329 -12.553 -8.165 1.00 67.81 189 LYS A CA 1
ATOM 1455 C C . LYS A 1 189 ? 1.190 -12.585 -8.017 1.00 67.81 189 LYS A C 1
ATOM 1457 O O . LYS A 1 189 ? 1.745 -11.853 -7.194 1.00 67.81 189 LYS A O 1
ATOM 1462 N N . VAL A 1 190 ? 1.826 -13.402 -8.846 1.00 85.56 190 VAL A N 1
ATOM 1463 C CA . VAL A 1 190 ? 3.275 -13.431 -9.026 1.00 85.56 190 VAL A CA 1
ATOM 1464 C C . VAL A 1 190 ? 3.622 -12.533 -10.206 1.00 85.56 190 VAL A C 1
ATOM 1466 O O . VAL A 1 190 ? 2.963 -12.585 -11.245 1.00 85.56 190 VAL A O 1
ATOM 1469 N N . PHE A 1 191 ? 4.624 -11.688 -10.011 1.00 95.12 191 PHE A N 1
ATOM 1470 C CA . PHE A 1 191 ? 5.217 -10.861 -11.044 1.00 95.12 191 PHE A CA 1
ATOM 1471 C C . PHE A 1 191 ? 6.581 -11.423 -11.379 1.00 95.12 191 PHE A C 1
ATOM 1473 O O . PHE A 1 191 ? 7.415 -11.567 -10.485 1.00 95.12 191 PHE A O 1
ATOM 1480 N N . CYS A 1 192 ? 6.814 -11.698 -12.652 1.00 96.12 192 CYS A N 1
ATOM 1481 C CA . CYS A 1 192 ? 8.119 -12.104 -13.124 1.00 96.12 192 CYS A CA 1
ATOM 1482 C C . CYS A 1 192 ? 8.883 -10.895 -13.661 1.00 96.12 192 CYS A C 1
ATOM 1484 O O . CYS A 1 192 ? 8.327 -10.028 -14.342 1.00 96.12 192 CYS A O 1
ATOM 1486 N N . VAL A 1 193 ? 10.179 -10.878 -13.386 1.00 97.62 193 VAL A N 1
ATOM 1487 C CA . VAL A 1 193 ? 11.151 -9.953 -13.952 1.00 97.62 193 VAL A CA 1
ATOM 1488 C C . VAL A 1 193 ? 12.042 -10.748 -14.892 1.00 97.62 193 VAL A C 1
ATOM 1490 O O . VAL A 1 193 ? 12.671 -11.728 -14.491 1.00 97.62 193 VAL A O 1
ATOM 1493 N N . GLY A 1 194 ? 12.090 -10.328 -16.150 1.00 97.81 194 GLY A N 1
ATOM 1494 C CA . GLY A 1 194 ? 13.051 -10.818 -17.130 1.00 97.81 194 GLY A CA 1
ATOM 1495 C C . GLY A 1 194 ? 13.935 -9.682 -17.616 1.00 97.81 194 GLY A C 1
ATOM 1496 O O . GLY A 1 194 ? 13.498 -8.538 -17.660 1.00 97.81 194 GLY A O 1
ATOM 1497 N N . SER A 1 195 ? 15.163 -9.982 -18.012 1.00 97.81 195 SER A N 1
ATOM 1498 C CA . SER A 1 195 ? 16.096 -8.997 -18.568 1.00 97.81 195 SER A CA 1
ATOM 1499 C C . SER A 1 195 ? 16.517 -9.405 -19.957 1.00 97.81 195 SER A C 1
ATOM 1501 O O . SER A 1 195 ? 16.729 -10.589 -20.220 1.00 97.81 195 SER A O 1
ATOM 1503 N N . ARG A 1 196 ? 16.690 -8.422 -20.829 1.00 97.06 196 ARG A N 1
ATOM 1504 C CA . ARG A 1 196 ? 17.328 -8.607 -22.125 1.00 97.06 196 ARG A CA 1
ATOM 1505 C C . ARG A 1 196 ? 18.596 -7.780 -22.160 1.00 97.06 196 ARG A C 1
ATOM 1507 O O . ARG A 1 196 ? 18.531 -6.592 -21.889 1.00 97.06 196 ARG A O 1
ATOM 1514 N N . GLU A 1 197 ? 19.712 -8.403 -22.501 1.00 96.25 197 GLU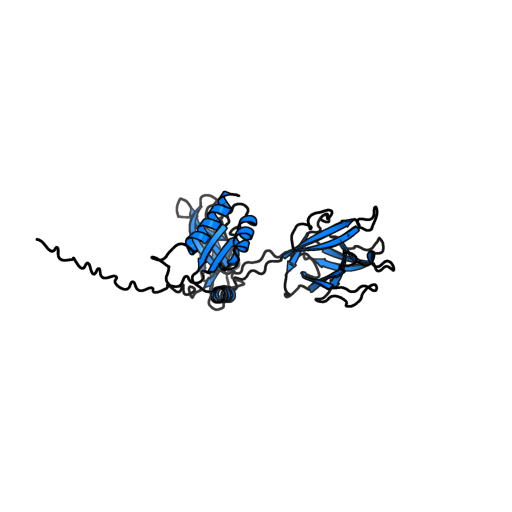 A N 1
ATOM 1515 C CA . GLU A 1 197 ? 20.976 -7.721 -22.775 1.00 96.25 197 GLU A CA 1
ATOM 1516 C C . GLU A 1 197 ? 21.216 -7.753 -24.285 1.00 96.25 197 GLU A C 1
ATOM 1518 O O . GLU A 1 197 ? 21.074 -8.798 -24.922 1.00 96.25 197 GLU A O 1
ATOM 1523 N N . SER A 1 198 ? 21.509 -6.596 -24.868 1.00 94.31 198 SER A N 1
ATOM 1524 C CA . SER A 1 198 ? 21.665 -6.415 -26.306 1.00 94.31 198 SER A CA 1
ATOM 1525 C C . SER A 1 198 ? 22.849 -5.501 -26.599 1.00 94.31 198 SER A C 1
ATOM 1527 O O . SER A 1 198 ? 23.157 -4.594 -25.827 1.00 94.31 198 SER A O 1
ATOM 1529 N N . TYR A 1 199 ? 23.475 -5.702 -27.760 1.00 92.25 199 TYR A N 1
ATOM 1530 C CA . TYR A 1 199 ? 24.457 -4.761 -28.306 1.00 92.25 199 TYR A CA 1
ATOM 1531 C C . TYR A 1 199 ? 23.839 -3.393 -28.627 1.00 92.25 199 TYR A C 1
ATOM 1533 O O . TYR A 1 199 ? 24.542 -2.388 -28.639 1.00 92.25 199 TYR A O 1
ATOM 1541 N N . GLN A 1 200 ? 22.530 -3.355 -28.891 1.00 93.31 200 GLN A N 1
ATOM 1542 C CA . GLN A 1 200 ? 21.770 -2.113 -28.991 1.00 93.31 200 GLN A CA 1
ATOM 1543 C C . GLN A 1 200 ? 21.322 -1.707 -27.588 1.00 93.31 200 GLN A C 1
ATOM 1545 O O . GLN A 1 200 ? 20.458 -2.354 -26.994 1.00 93.31 200 GLN A O 1
ATOM 1550 N N . GLU A 1 201 ? 21.950 -0.658 -27.060 1.00 92.81 201 GLU A N 1
ATOM 1551 C CA . GLU A 1 201 ? 21.751 -0.145 -25.702 1.00 92.81 201 GLU A CA 1
ATOM 1552 C C . GLU A 1 201 ? 20.267 0.054 -25.338 1.00 92.81 201 GLU A C 1
ATOM 1554 O O . GLU A 1 201 ? 19.821 -0.340 -24.264 1.00 92.81 201 GLU A O 1
ATOM 1559 N N . ASP A 1 202 ? 19.462 0.604 -26.244 1.00 91.19 202 ASP A N 1
ATOM 1560 C CA . ASP A 1 202 ? 18.044 0.902 -26.018 1.00 91.19 202 ASP A CA 1
ATOM 1561 C C . ASP A 1 202 ? 17.144 -0.349 -25.964 1.00 91.19 202 ASP A C 1
ATOM 1563 O O . ASP A 1 202 ? 15.987 -0.272 -25.528 1.00 91.19 202 ASP A O 1
ATOM 1567 N N . LEU A 1 203 ? 17.680 -1.508 -26.362 1.00 94.19 203 LEU A N 1
ATOM 1568 C CA . LEU A 1 203 ? 17.045 -2.817 -26.224 1.00 94.19 203 LEU A CA 1
ATOM 1569 C C . LEU A 1 203 ? 17.424 -3.534 -24.921 1.00 94.19 203 LEU A C 1
ATOM 1571 O O . LEU A 1 203 ? 16.843 -4.594 -24.647 1.00 94.19 203 LEU A O 1
ATOM 1575 N N . SER A 1 204 ? 18.349 -2.972 -24.136 1.00 96.56 204 SER A N 1
ATOM 1576 C CA . SER A 1 204 ? 18.844 -3.547 -22.886 1.00 96.56 204 SER A CA 1
ATOM 1577 C C . SER A 1 204 ? 18.034 -3.065 -21.686 1.00 96.56 204 SER A C 1
ATOM 1579 O O . SER A 1 204 ? 18.293 -2.003 -21.122 1.00 96.56 204 SER A O 1
ATOM 1581 N N . PHE A 1 205 ? 17.014 -3.833 -21.298 1.00 97.12 205 PHE A N 1
ATOM 1582 C CA . PHE A 1 205 ? 16.098 -3.461 -20.216 1.00 97.12 205 PHE A CA 1
ATOM 1583 C C . PHE A 1 205 ? 15.380 -4.658 -19.591 1.00 97.12 205 PHE A C 1
ATOM 1585 O O . PHE A 1 205 ? 15.479 -5.793 -20.067 1.00 97.12 205 PHE A O 1
ATOM 1592 N N . SER A 1 206 ? 14.650 -4.402 -18.506 1.00 98.06 206 SER A N 1
ATOM 1593 C CA . SER A 1 206 ? 13.809 -5.388 -17.837 1.00 98.06 206 SER A CA 1
ATOM 1594 C C . SER A 1 206 ? 12.367 -5.365 -18.338 1.00 98.06 206 SER A C 1
ATOM 1596 O O . SER A 1 206 ? 11.741 -4.316 -18.463 1.00 98.06 206 SER A O 1
ATOM 1598 N N . ARG A 1 207 ? 11.818 -6.556 -18.556 1.00 97.31 207 ARG A N 1
ATOM 1599 C CA . ARG A 1 207 ? 10.395 -6.827 -18.738 1.00 97.31 207 ARG A CA 1
ATOM 1600 C C . ARG A 1 207 ? 9.792 -7.251 -17.405 1.00 97.31 207 ARG A C 1
ATOM 1602 O O . ARG A 1 207 ? 10.385 -8.053 -16.689 1.00 97.31 207 ARG A O 1
ATOM 1609 N N . LEU A 1 208 ? 8.600 -6.744 -17.106 1.00 97.12 208 LEU A N 1
ATOM 1610 C CA . LEU A 1 208 ? 7.855 -7.076 -15.895 1.00 97.12 208 LEU A CA 1
ATOM 1611 C C . LEU A 1 208 ? 6.425 -7.464 -16.282 1.00 97.12 208 LEU A C 1
ATOM 1613 O O . LEU A 1 208 ? 5.686 -6.643 -16.828 1.00 97.12 208 LEU A O 1
ATOM 1617 N N . LEU A 1 209 ? 6.048 -8.719 -16.026 1.00 96.38 209 LEU A N 1
ATOM 1618 C CA . LEU A 1 209 ? 4.742 -9.274 -16.396 1.00 96.38 209 LEU A CA 1
ATOM 1619 C C . LEU A 1 209 ? 4.071 -9.965 -15.199 1.00 96.38 209 LEU A C 1
ATOM 1621 O O . LEU A 1 209 ? 4.760 -10.568 -14.378 1.00 96.38 209 LEU A O 1
ATOM 1625 N N . PRO A 1 210 ? 2.729 -9.927 -15.094 1.00 95.06 210 PRO A N 1
ATOM 1626 C CA . PRO A 1 210 ? 1.978 -10.627 -14.051 1.00 95.06 210 PRO A CA 1
ATOM 1627 C C . PRO A 1 210 ? 1.789 -12.117 -14.399 1.00 95.06 210 PRO A C 1
ATOM 1629 O O . PRO A 1 210 ? 0.666 -12.618 -14.486 1.00 95.06 210 PRO A O 1
ATOM 1632 N N . THR A 1 211 ? 2.896 -12.810 -14.656 1.00 94.19 211 THR A N 1
ATOM 1633 C CA . THR A 1 211 ? 2.984 -14.238 -14.988 1.00 94.19 211 THR A CA 1
ATOM 1634 C C . THR A 1 211 ? 4.115 -14.878 -14.179 1.00 94.19 211 THR A C 1
ATOM 1636 O O . THR A 1 211 ? 4.901 -14.180 -13.547 1.00 94.19 211 THR A O 1
ATOM 1639 N N . ALA A 1 212 ? 4.201 -16.211 -14.165 1.00 93.00 212 ALA A N 1
ATOM 1640 C CA . ALA A 1 212 ? 5.268 -16.926 -13.451 1.00 93.00 212 ALA A CA 1
ATOM 1641 C C . ALA A 1 212 ? 6.608 -16.949 -14.213 1.00 93.00 212 ALA A C 1
ATOM 1643 O O . ALA A 1 212 ? 7.665 -17.131 -13.611 1.00 93.00 212 ALA A O 1
ATOM 1644 N N . ASP A 1 213 ? 6.553 -16.780 -15.534 1.00 94.94 213 ASP A N 1
ATOM 1645 C CA . ASP A 1 213 ? 7.705 -16.733 -16.427 1.00 94.94 213 ASP A CA 1
ATOM 1646 C C . ASP A 1 213 ? 7.488 -15.624 -17.463 1.00 94.94 213 ASP A C 1
ATOM 1648 O O . ASP A 1 213 ? 6.371 -15.388 -17.936 1.00 94.94 213 ASP A O 1
ATOM 1652 N N . CYS A 1 214 ? 8.575 -14.937 -17.786 1.00 95.62 214 CYS A N 1
ATOM 1653 C CA . CYS A 1 214 ? 8.673 -13.928 -18.832 1.00 95.62 214 CYS A CA 1
ATOM 1654 C C . CYS A 1 214 ? 10.007 -14.053 -19.556 1.00 95.62 214 CYS A C 1
ATOM 1656 O O . CYS A 1 214 ? 10.682 -13.058 -19.836 1.00 95.62 214 CYS A O 1
ATOM 1658 N N . SER A 1 215 ? 10.372 -15.282 -19.891 1.00 97.19 215 SER A N 1
ATOM 1659 C CA . SER A 1 215 ? 11.362 -15.600 -20.912 1.00 97.19 215 SER A CA 1
ATOM 1660 C C . SER A 1 215 ? 10.760 -15.456 -22.320 1.00 97.19 215 SER A C 1
ATOM 1662 O O . SER A 1 215 ? 9.543 -15.516 -22.494 1.00 97.19 215 SER A O 1
ATOM 1664 N N . GLY A 1 216 ? 11.593 -15.208 -23.332 1.00 95.88 216 GLY A N 1
ATOM 1665 C CA . GLY A 1 216 ? 11.175 -15.019 -24.734 1.00 95.88 216 GLY A CA 1
ATOM 1666 C C . GLY A 1 216 ? 11.483 -13.618 -25.271 1.00 95.88 216 GLY A C 1
ATOM 1667 O O . GLY A 1 216 ? 11.751 -12.709 -24.495 1.00 95.88 216 GLY A O 1
ATOM 1668 N N . ASP A 1 217 ? 11.488 -13.441 -26.595 1.00 94.12 217 ASP A N 1
ATOM 1669 C CA . ASP A 1 217 ? 11.806 -12.165 -27.280 1.00 94.12 217 ASP A CA 1
ATOM 1670 C C . ASP A 1 217 ? 13.168 -11.556 -26.885 1.00 94.12 217 ASP A C 1
ATOM 1672 O O . ASP A 1 217 ? 13.357 -10.334 -26.824 1.00 94.12 217 ASP A O 1
ATOM 1676 N N . GLY A 1 218 ? 14.122 -12.434 -26.562 1.00 95.44 218 GLY A N 1
ATOM 1677 C CA . GLY A 1 218 ? 15.446 -12.079 -26.048 1.00 95.44 218 GLY A CA 1
ATOM 1678 C C . GLY A 1 218 ? 15.496 -11.802 -24.541 1.00 95.44 218 GLY A C 1
ATOM 1679 O O . GLY A 1 218 ? 16.584 -11.604 -24.010 1.00 95.44 218 GLY A O 1
ATOM 1680 N N . PHE A 1 219 ? 14.366 -11.814 -23.830 1.00 97.88 219 PHE A N 1
ATOM 1681 C CA . PHE A 1 219 ? 14.351 -11.730 -22.371 1.00 97.88 219 PHE A CA 1
ATOM 1682 C C . PHE A 1 219 ? 14.641 -13.094 -21.746 1.00 97.88 219 PHE A C 1
ATOM 1684 O O . PHE A 1 219 ? 14.045 -14.109 -22.115 1.00 97.88 219 PHE A O 1
ATOM 1691 N N . ARG A 1 220 ? 15.519 -13.093 -20.745 1.00 97.81 220 ARG A N 1
ATOM 1692 C CA . ARG A 1 220 ? 15.759 -14.203 -19.825 1.00 97.81 220 ARG A CA 1
ATOM 1693 C C . ARG A 1 220 ? 15.061 -13.897 -18.507 1.00 97.81 220 ARG A C 1
ATOM 1695 O O . ARG A 1 220 ? 15.317 -12.844 -17.926 1.00 97.81 220 ARG A O 1
ATOM 1702 N N . HIS A 1 221 ? 14.219 -14.806 -18.025 1.00 97.38 221 HIS A N 1
ATOM 1703 C CA . HIS A 1 221 ? 13.671 -14.708 -16.675 1.00 97.38 221 HIS A CA 1
ATOM 1704 C C . HIS A 1 221 ? 14.792 -14.659 -15.630 1.00 97.38 221 HIS A C 1
ATOM 1706 O O . HIS A 1 221 ? 15.727 -15.458 -15.678 1.00 97.38 221 HIS A O 1
ATOM 1712 N N . GLU A 1 222 ? 14.698 -13.725 -14.688 1.00 96.31 222 GLU A N 1
ATOM 1713 C CA . GLU A 1 222 ? 15.643 -13.610 -13.577 1.00 96.31 222 GLU A CA 1
ATOM 1714 C C . GLU A 1 222 ? 15.002 -14.027 -12.265 1.00 96.31 222 GLU A C 1
ATOM 1716 O O . GLU A 1 222 ? 15.569 -14.837 -11.533 1.00 96.31 222 GLU A O 1
ATOM 1721 N N . PHE A 1 223 ? 13.830 -13.472 -11.959 1.00 96.25 223 PHE A N 1
ATOM 1722 C CA . PHE A 1 223 ? 13.161 -13.762 -10.705 1.00 96.25 223 PHE A CA 1
ATOM 1723 C C . PHE A 1 223 ? 11.671 -13.453 -10.716 1.00 96.25 223 PHE A C 1
ATOM 1725 O O . PHE A 1 223 ? 11.139 -12.809 -11.616 1.00 96.25 223 PHE A O 1
ATOM 1732 N N . ASN A 1 224 ? 11.012 -13.898 -9.651 1.00 95.81 224 ASN A N 1
ATOM 1733 C CA . ASN A 1 224 ? 9.621 -13.627 -9.343 1.00 95.81 224 ASN A CA 1
ATOM 1734 C C . ASN A 1 224 ? 9.504 -12.887 -8.009 1.00 95.81 224 ASN A C 1
ATOM 1736 O O . ASN A 1 224 ? 10.299 -13.156 -7.110 1.00 95.81 224 ASN A O 1
ATOM 1740 N N . PHE A 1 225 ? 8.491 -12.034 -7.864 1.00 95.88 225 PHE A N 1
ATOM 1741 C CA . PHE A 1 225 ? 8.062 -11.468 -6.583 1.00 95.88 225 PHE A CA 1
ATOM 1742 C C . PHE A 1 225 ? 6.533 -11.456 -6.455 1.00 95.88 225 PHE A C 1
ATOM 1744 O O . PHE A 1 225 ? 5.803 -11.529 -7.444 1.00 95.88 225 PHE A O 1
ATOM 1751 N N . GLY A 1 226 ? 6.030 -11.381 -5.224 1.00 94.25 226 GLY A N 1
ATOM 1752 C CA . GLY A 1 226 ? 4.599 -11.317 -4.935 1.00 94.25 226 GLY A CA 1
ATOM 1753 C C . GLY A 1 226 ? 4.097 -9.906 -4.639 1.00 94.25 226 GLY A C 1
ATOM 1754 O O . GLY A 1 226 ? 4.828 -9.060 -4.135 1.00 94.25 226 GLY A O 1
ATOM 1755 N N . SER A 1 227 ? 2.810 -9.656 -4.887 1.00 93.25 227 SER A N 1
ATOM 1756 C CA . SER A 1 227 ? 2.143 -8.479 -4.315 1.00 93.25 227 SER A CA 1
ATOM 1757 C C . SER A 1 227 ? 1.931 -8.672 -2.815 1.00 93.25 227 SER A C 1
ATOM 1759 O O . SER A 1 227 ? 1.504 -9.740 -2.376 1.00 93.25 227 SER A O 1
ATOM 1761 N N . VAL A 1 228 ? 2.127 -7.615 -2.032 1.00 91.19 228 VAL A N 1
ATOM 1762 C CA . VAL A 1 228 ? 1.734 -7.596 -0.623 1.00 91.19 228 VAL A CA 1
ATOM 1763 C C . VAL A 1 228 ? 0.210 -7.686 -0.531 1.00 91.19 228 VAL A C 1
ATOM 1765 O O . VAL A 1 228 ? -0.511 -6.787 -0.972 1.00 91.19 228 VAL A O 1
ATOM 1768 N N . VAL A 1 229 ? -0.281 -8.781 0.048 1.00 84.56 229 VAL A N 1
ATOM 1769 C CA . VAL A 1 229 ? -1.690 -8.974 0.417 1.00 84.56 229 VAL A CA 1
ATOM 1770 C C . VAL A 1 229 ? -1.841 -8.604 1.890 1.00 84.56 229 VAL A C 1
ATOM 1772 O O . VAL A 1 229 ? -2.236 -9.414 2.717 1.00 84.56 229 VAL A O 1
ATOM 1775 N N . ASP A 1 230 ? -1.440 -7.385 2.244 1.00 72.69 230 ASP A N 1
ATOM 1776 C CA . ASP A 1 230 ? -1.665 -6.878 3.592 1.00 72.69 230 ASP A CA 1
ATOM 1777 C C . ASP A 1 230 ? -2.955 -6.064 3.599 1.00 72.69 230 ASP A C 1
ATOM 1779 O O . ASP A 1 230 ? -3.126 -5.084 2.855 1.00 72.69 230 ASP A O 1
ATOM 1783 N N . THR A 1 231 ? -3.887 -6.514 4.429 1.00 61.62 231 THR A N 1
ATOM 1784 C CA . THR A 1 231 ? -4.998 -5.680 4.864 1.00 61.62 231 THR A CA 1
ATOM 1785 C C . THR A 1 231 ? -4.471 -5.045 6.134 1.00 61.62 231 THR A C 1
ATOM 1787 O O . THR A 1 231 ? -4.514 -5.745 7.145 1.00 61.62 231 THR A O 1
ATOM 1790 N N . PRO A 1 232 ? -3.910 -3.814 6.088 1.00 59.06 232 PRO A N 1
ATOM 1791 C CA . PRO A 1 232 ? -3.183 -3.253 7.215 1.00 59.06 232 PRO A CA 1
ATOM 1792 C C . PRO A 1 232 ? -4.032 -3.436 8.457 1.00 59.06 232 PRO A C 1
ATOM 1794 O O . PRO A 1 232 ? -5.132 -2.886 8.582 1.00 59.06 232 PRO A O 1
ATOM 1797 N N . ALA A 1 233 ? -3.551 -4.318 9.322 1.00 60.91 233 ALA A N 1
ATOM 1798 C CA . ALA A 1 233 ? -4.195 -4.609 10.568 1.00 60.91 233 ALA A CA 1
ATOM 1799 C C . ALA A 1 233 ? -3.934 -3.400 11.449 1.00 60.91 233 ALA A C 1
ATOM 1801 O O . ALA A 1 233 ? -2.946 -3.375 12.169 1.00 60.91 233 ALA A O 1
ATOM 1802 N N . LEU A 1 234 ? -4.760 -2.357 11.324 1.00 65.25 234 LEU A N 1
ATOM 1803 C CA . LEU A 1 234 ? -4.595 -1.176 12.158 1.00 65.25 234 LEU A CA 1
ATOM 1804 C C . LEU A 1 234 ? -4.570 -1.645 13.608 1.00 65.25 234 LEU A C 1
ATOM 1806 O O . LEU A 1 234 ? -5.493 -2.341 14.052 1.00 65.25 234 LEU A O 1
ATOM 1810 N N . ALA A 1 235 ? -3.471 -1.323 14.293 1.00 73.56 235 ALA A N 1
ATOM 1811 C CA . ALA A 1 235 ? -3.287 -1.681 15.688 1.00 73.56 235 ALA A CA 1
ATOM 1812 C C . ALA A 1 235 ? -4.436 -1.112 16.513 1.00 73.56 235 ALA A C 1
ATOM 1814 O O . ALA A 1 235 ? -4.930 -1.790 17.404 1.00 73.56 235 ALA A O 1
ATOM 1815 N N . SER A 1 236 ? -4.926 0.074 16.142 1.00 76.50 236 SER A N 1
ATOM 1816 C CA . SER A 1 236 ? -6.153 0.664 16.655 1.00 76.50 236 SER A CA 1
ATOM 1817 C C . SER A 1 236 ? -7.394 0.239 15.861 1.00 76.50 236 SER A C 1
ATOM 1819 O O . SER A 1 236 ? -7.385 0.085 14.641 1.00 76.50 236 SER A O 1
ATOM 1821 N N . MET A 1 237 ? -8.503 0.082 16.572 1.00 82.75 237 MET A N 1
ATOM 1822 C CA . MET A 1 237 ? -9.832 -0.148 16.023 1.00 82.75 237 MET A CA 1
ATOM 1823 C C . MET A 1 237 ? -10.863 0.678 16.793 1.00 82.75 237 MET A C 1
ATOM 1825 O O . MET A 1 237 ? -10.611 1.116 17.914 1.00 82.75 237 MET A O 1
ATOM 1829 N N . VAL A 1 238 ? -12.046 0.866 16.211 1.00 84.62 238 VAL A N 1
ATOM 1830 C CA . VAL A 1 238 ? -13.197 1.425 16.930 1.00 84.62 238 VAL A CA 1
ATOM 1831 C C . VAL A 1 238 ? -14.125 0.282 17.300 1.00 84.62 238 VAL A C 1
ATOM 1833 O O . VAL A 1 238 ? -14.636 -0.409 16.415 1.00 84.62 238 VAL A O 1
ATOM 1836 N N . VAL A 1 239 ? -14.339 0.103 18.599 1.00 90.81 239 VAL A N 1
ATOM 1837 C CA . VAL A 1 239 ? -15.336 -0.818 19.141 1.00 90.81 239 VAL A CA 1
ATOM 1838 C C . VAL A 1 239 ? -16.621 -0.034 19.325 1.00 90.81 239 VAL A C 1
ATOM 1840 O O . VAL A 1 239 ? -16.616 1.018 19.959 1.00 90.81 239 VAL A O 1
ATOM 1843 N N . CYS A 1 240 ? -17.714 -0.528 18.760 1.00 94.62 240 CYS A N 1
ATOM 1844 C CA . CYS A 1 240 ? -19.043 0.021 18.972 1.00 94.62 240 CYS A CA 1
ATOM 1845 C C . CYS A 1 240 ? -19.870 -0.919 19.847 1.00 94.62 240 CYS A C 1
ATOM 1847 O O . CYS A 1 240 ? -19.659 -2.133 19.858 1.00 94.62 240 CYS A O 1
ATOM 1849 N N . ILE A 1 241 ? -20.836 -0.343 20.557 1.00 96.06 241 ILE A N 1
ATOM 1850 C CA . ILE A 1 241 ? -21.829 -1.063 21.348 1.00 96.06 241 ILE A CA 1
ATOM 1851 C C . ILE A 1 241 ? -23.207 -0.660 20.830 1.00 96.06 241 ILE A C 1
ATOM 1853 O O . ILE A 1 241 ? -23.594 0.506 20.902 1.00 96.06 241 ILE A O 1
ATOM 1857 N N . GLY A 1 242 ? -23.954 -1.626 20.310 1.00 96.19 242 GLY A N 1
ATOM 1858 C CA . GLY A 1 242 ? -25.343 -1.488 19.887 1.00 96.19 242 GLY A CA 1
ATOM 1859 C C . GLY A 1 242 ? -26.306 -2.121 20.886 1.00 96.19 242 GLY A C 1
ATOM 1860 O O . GLY A 1 242 ? -25.979 -3.103 21.553 1.00 96.19 242 GLY A O 1
ATOM 1861 N N . ARG A 1 243 ? -27.521 -1.578 20.972 1.00 97.25 243 ARG A N 1
ATOM 1862 C CA . ARG A 1 243 ? -28.660 -2.182 21.680 1.00 97.25 243 ARG A CA 1
ATOM 1863 C C . ARG A 1 243 ? -29.872 -2.192 20.768 1.00 97.25 243 ARG A C 1
ATOM 1865 O O . ARG A 1 243 ? -30.109 -1.211 20.068 1.00 97.25 243 ARG A O 1
ATOM 1872 N N . ASP A 1 244 ? -30.646 -3.265 20.781 1.00 96.56 244 ASP A N 1
ATOM 1873 C CA . ASP A 1 244 ? -31.886 -3.304 20.006 1.00 96.56 244 ASP A CA 1
ATOM 1874 C C . ASP A 1 244 ? -32.975 -2.379 20.583 1.00 96.56 244 ASP A C 1
ATOM 1876 O O . ASP A 1 244 ? -32.830 -1.813 21.671 1.00 96.56 244 ASP A O 1
ATOM 1880 N N . GLY A 1 245 ? -34.084 -2.214 19.854 1.00 93.44 245 GLY A N 1
ATOM 1881 C CA . GLY A 1 245 ? -35.210 -1.372 20.286 1.00 93.44 245 GLY A CA 1
ATOM 1882 C C . GLY A 1 245 ? -35.830 -1.770 21.633 1.00 93.44 245 GLY A C 1
ATOM 1883 O O . GLY A 1 245 ? -36.449 -0.935 22.286 1.00 93.44 245 GLY A O 1
ATOM 1884 N N . SER A 1 246 ? -35.631 -3.016 22.077 1.00 95.31 246 SER A N 1
ATOM 1885 C CA . SER A 1 246 ? -36.099 -3.504 23.379 1.00 95.31 246 SER A CA 1
ATOM 1886 C C . SER A 1 246 ? -35.098 -3.268 24.518 1.00 95.31 246 SER A C 1
ATOM 1888 O O . SER A 1 246 ? -35.445 -3.433 25.685 1.00 95.31 246 SER A O 1
ATOM 1890 N N . GLY A 1 247 ? -33.842 -2.943 24.192 1.00 93.12 247 GLY A N 1
ATOM 1891 C CA . GLY A 1 247 ? -32.723 -2.848 25.130 1.00 93.12 247 GLY A CA 1
ATOM 1892 C C . GLY A 1 247 ? -32.200 -4.195 25.646 1.00 93.12 247 GLY A C 1
ATOM 1893 O O . GLY A 1 247 ? -31.158 -4.221 26.307 1.00 93.12 247 GLY A O 1
ATOM 1894 N N . ARG A 1 248 ? -32.877 -5.312 25.343 1.00 94.69 248 ARG A N 1
ATOM 1895 C CA . ARG A 1 248 ? -32.536 -6.642 25.872 1.00 94.69 248 ARG A CA 1
ATOM 1896 C C . ARG A 1 248 ? -31.322 -7.252 25.193 1.00 94.69 248 ARG A C 1
ATOM 1898 O O . ARG A 1 248 ? -30.557 -7.925 25.867 1.00 94.69 248 ARG A O 1
ATOM 1905 N N . ARG A 1 249 ? -31.137 -6.989 23.897 1.00 96.88 249 ARG A N 1
ATOM 1906 C CA . ARG A 1 249 ? -30.005 -7.518 23.129 1.00 96.88 249 ARG A CA 1
ATOM 1907 C C . ARG A 1 249 ? -28.906 -6.479 22.987 1.00 96.88 249 ARG A C 1
ATOM 1909 O O . ARG A 1 249 ? -29.193 -5.338 22.617 1.00 96.88 249 ARG A O 1
ATOM 1916 N N . SER A 1 250 ? -27.665 -6.871 23.262 1.00 96.44 250 SER A N 1
ATOM 1917 C CA . SER A 1 250 ? -26.460 -6.086 22.967 1.00 96.44 250 SER A CA 1
ATOM 1918 C C . SER A 1 250 ? -25.694 -6.672 21.793 1.00 96.44 250 SER A C 1
ATOM 1920 O O . SER A 1 250 ? -25.661 -7.881 21.607 1.00 96.44 250 SER A O 1
ATOM 1922 N N . ARG A 1 251 ? -25.052 -5.804 21.017 1.00 96.50 251 ARG A N 1
ATOM 1923 C CA . ARG A 1 251 ? -24.095 -6.197 19.985 1.00 96.50 251 ARG A CA 1
ATOM 1924 C C . ARG A 1 251 ? -22.815 -5.403 20.172 1.00 96.50 251 ARG A C 1
ATOM 1926 O O . ARG A 1 251 ? -22.883 -4.187 20.342 1.00 96.50 251 ARG A O 1
ATOM 1933 N N . VAL A 1 252 ? -21.673 -6.066 20.122 1.00 96.56 252 VAL A N 1
ATOM 1934 C CA . VAL A 1 252 ? -20.351 -5.446 20.170 1.00 96.56 252 VAL A CA 1
ATOM 1935 C C . VAL A 1 252 ? -19.639 -5.810 18.882 1.00 96.56 252 VAL A C 1
ATOM 1937 O O . VAL A 1 252 ? -19.543 -6.976 18.521 1.00 96.56 252 VAL A O 1
ATOM 1940 N N . SER A 1 253 ? -19.170 -4.807 18.150 1.00 94.56 253 SER A N 1
ATOM 1941 C CA . SER A 1 253 ? -18.524 -5.037 16.859 1.00 94.56 253 SER A CA 1
ATOM 1942 C C . SER A 1 253 ? -17.435 -4.014 16.602 1.00 94.56 253 SER A C 1
ATOM 1944 O O . SER A 1 253 ? -17.380 -2.950 17.218 1.00 94.56 253 SER A O 1
ATOM 1946 N N . THR A 1 254 ? -16.599 -4.311 15.613 1.00 87.44 254 THR A N 1
ATOM 1947 C CA . THR A 1 254 ? -15.806 -3.295 14.928 1.00 87.44 254 THR A CA 1
ATOM 1948 C C . THR A 1 254 ? -16.628 -2.724 13.765 1.00 87.44 254 THR A C 1
ATOM 1950 O O . THR A 1 254 ? -17.165 -3.465 12.941 1.00 87.44 254 THR A O 1
ATOM 1953 N N . GLY A 1 255 ? -16.809 -1.403 13.700 1.00 75.00 255 GLY A N 1
ATOM 1954 C CA . GLY A 1 255 ? -17.451 -0.734 12.555 1.00 75.00 255 GLY A CA 1
ATOM 1955 C C . GLY A 1 255 ? -18.978 -0.557 12.618 1.00 75.00 255 GLY A C 1
ATOM 1956 O O . GLY A 1 255 ? -19.553 -0.322 13.669 1.00 75.00 255 GLY A O 1
ATOM 1957 N N . LYS A 1 256 ? -19.657 -0.579 11.460 1.00 74.25 256 LYS A N 1
ATOM 1958 C CA . LYS A 1 256 ? -21.062 -0.119 11.328 1.00 74.25 256 LYS A CA 1
ATOM 1959 C C . LYS A 1 256 ? -22.127 -1.127 11.782 1.00 74.25 256 LYS A C 1
ATOM 1961 O O . LYS A 1 256 ? -23.311 -0.813 11.742 1.00 74.25 256 LYS A O 1
ATOM 1966 N N . GLN A 1 257 ? -21.745 -2.331 12.200 1.00 83.00 257 GLN A N 1
ATOM 1967 C CA . GLN A 1 257 ? -22.709 -3.400 12.497 1.00 83.00 257 GLN A CA 1
ATOM 1968 C C . GLN A 1 257 ? -23.542 -3.143 13.764 1.00 83.00 257 GLN A C 1
ATOM 1970 O O . GLN A 1 257 ? -24.606 -3.742 13.925 1.00 83.00 257 GLN A O 1
ATOM 1975 N N . CYS A 1 258 ? -23.108 -2.228 14.639 1.00 88.00 258 CYS A N 1
ATOM 1976 C CA . CYS A 1 258 ? -23.854 -1.848 15.843 1.00 88.00 258 CYS A CA 1
ATOM 1977 C C . CYS A 1 258 ? -25.114 -1.012 15.571 1.00 88.00 258 CYS A C 1
ATOM 1979 O O . CYS A 1 258 ? -25.912 -0.814 16.484 1.00 88.00 258 CYS A O 1
ATOM 1981 N N . SER A 1 259 ? -25.294 -0.527 14.339 1.00 88.69 259 SER A N 1
ATOM 1982 C CA . SER A 1 259 ? -26.479 0.221 13.893 1.00 88.69 259 SER A CA 1
ATOM 1983 C C . SER A 1 259 ? -27.263 -0.494 12.781 1.00 88.69 259 SER A C 1
ATOM 1985 O O . SER A 1 259 ? -28.085 0.115 12.099 1.00 88.69 259 SER A O 1
ATOM 1987 N N . GLN A 1 260 ? -27.004 -1.789 12.573 1.00 90.44 260 GLN A N 1
ATOM 1988 C CA . GLN A 1 260 ? -27.678 -2.633 11.579 1.00 90.44 260 GLN A CA 1
ATOM 1989 C C . GLN A 1 260 ? -28.634 -3.626 12.258 1.00 90.44 260 GLN A C 1
ATOM 1991 O O . GLN A 1 260 ? -28.607 -3.789 13.474 1.00 90.44 260 GLN A O 1
ATOM 1996 N N . ASP A 1 261 ? -29.501 -4.281 11.483 1.00 92.44 261 ASP A N 1
ATOM 1997 C CA . ASP A 1 261 ? -30.402 -5.359 11.939 1.00 92.44 261 ASP A CA 1
ATOM 1998 C C . ASP A 1 261 ? -31.302 -5.009 13.140 1.00 92.44 261 ASP A C 1
ATOM 2000 O O . ASP A 1 261 ? -31.585 -5.844 14.001 1.00 92.44 261 ASP A O 1
ATOM 2004 N N . GLY A 1 262 ? -31.750 -3.754 13.222 1.00 93.62 262 GLY A N 1
ATOM 2005 C CA . GLY A 1 262 ? -32.603 -3.282 14.318 1.00 93.62 262 GLY A CA 1
ATOM 2006 C C . GLY A 1 262 ? -31.856 -2.951 15.615 1.00 93.62 262 GLY A C 1
ATOM 2007 O O . GLY A 1 262 ? -32.502 -2.703 16.636 1.00 93.62 262 GLY A O 1
ATOM 2008 N N . PHE A 1 263 ? -30.520 -2.916 15.588 1.00 95.44 263 PHE A N 1
ATOM 2009 C CA . PHE A 1 263 ? -29.705 -2.344 16.657 1.00 95.44 263 PHE A CA 1
ATOM 2010 C C . PHE A 1 263 ? -29.530 -0.833 16.472 1.00 95.44 263 PHE A C 1
ATOM 2012 O O . PHE A 1 263 ? -29.438 -0.322 15.358 1.00 95.44 263 PHE A O 1
ATOM 2019 N N . MET A 1 264 ? -29.469 -0.118 17.592 1.00 94.69 264 MET A N 1
ATOM 2020 C CA . MET A 1 264 ? -29.110 1.291 17.682 1.00 94.69 264 MET A CA 1
ATOM 2021 C C . MET A 1 264 ? -27.787 1.420 18.430 1.00 94.69 264 MET A C 1
ATOM 2023 O O . MET A 1 264 ? -27.654 0.920 19.551 1.00 94.69 264 MET A O 1
ATOM 2027 N N . GLU A 1 265 ? -26.829 2.128 17.838 1.00 92.94 265 GLU A N 1
ATOM 2028 C CA . GLU A 1 265 ? -25.545 2.416 18.474 1.00 92.94 265 GLU A CA 1
ATOM 2029 C C . GLU A 1 265 ? -25.758 3.244 19.751 1.00 92.94 265 GLU A C 1
ATOM 2031 O O . GLU A 1 265 ? -26.457 4.258 19.749 1.00 92.94 265 GLU A O 1
ATOM 2036 N N . LYS A 1 266 ? -25.189 2.776 20.863 1.00 94.94 266 LYS A N 1
ATOM 2037 C CA . LYS A 1 266 ? -25.220 3.442 22.173 1.00 94.94 266 LYS A CA 1
ATOM 2038 C C . LYS A 1 266 ? -23.911 4.137 22.504 1.00 94.94 266 LYS A C 1
ATOM 2040 O O . LYS A 1 266 ? -23.915 5.090 23.273 1.00 94.94 266 LYS A O 1
ATOM 2045 N N . GLY A 1 267 ? -22.815 3.669 21.925 1.00 88.56 267 GLY A N 1
ATOM 2046 C CA . GLY A 1 267 ? -21.518 4.301 22.063 1.00 88.56 267 GLY A CA 1
ATOM 2047 C C . GLY A 1 267 ? -20.466 3.589 21.238 1.00 88.56 267 GLY A C 1
ATOM 2048 O O . GLY A 1 267 ? -20.673 2.476 20.747 1.00 88.56 267 GLY A O 1
ATOM 2049 N N . HIS A 1 268 ? -19.322 4.242 21.125 1.00 91.62 268 HIS A N 1
ATOM 2050 C CA . HIS A 1 268 ? -18.118 3.662 20.575 1.00 91.62 268 HIS A CA 1
ATOM 2051 C C . HIS A 1 268 ? -16.900 4.218 21.302 1.00 91.62 268 HIS A C 1
ATOM 2053 O O . HIS A 1 268 ? -16.946 5.306 21.875 1.00 91.62 268 HIS A O 1
ATOM 2059 N N . PHE A 1 269 ? -15.805 3.476 21.267 1.00 85.44 269 PHE A N 1
ATOM 2060 C CA . PHE A 1 269 ? -14.534 3.896 21.835 1.00 85.44 269 PHE A CA 1
ATOM 2061 C C . PHE A 1 269 ? -13.377 3.318 21.023 1.00 85.44 269 PHE A C 1
ATOM 2063 O O . PHE A 1 269 ? -13.524 2.334 20.293 1.00 85.44 269 PHE A O 1
ATOM 2070 N N . ALA A 1 270 ? -12.219 3.964 21.127 1.00 83.12 270 ALA A N 1
ATOM 2071 C CA . ALA A 1 270 ? -10.995 3.456 20.533 1.00 83.12 270 ALA A CA 1
ATOM 2072 C C . ALA A 1 270 ? -10.455 2.294 21.376 1.00 83.12 270 ALA A C 1
ATOM 2074 O O . ALA A 1 270 ? -10.379 2.384 22.599 1.00 83.12 270 ALA A O 1
ATOM 2075 N N . ALA A 1 271 ? -10.053 1.223 20.708 1.00 89.75 271 ALA A N 1
ATOM 2076 C CA . ALA A 1 271 ? -9.369 0.085 21.301 1.00 89.75 271 ALA A CA 1
ATOM 2077 C C . ALA A 1 271 ? -8.181 -0.311 20.422 1.00 89.75 271 ALA A C 1
ATOM 2079 O O . ALA A 1 271 ? -8.010 0.209 19.318 1.00 89.75 271 ALA A O 1
ATOM 2080 N N . ARG A 1 272 ? -7.376 -1.258 20.890 1.00 88.62 272 ARG A N 1
ATOM 2081 C CA . ARG A 1 272 ? -6.345 -1.932 20.110 1.00 88.62 272 ARG A CA 1
ATOM 2082 C C . ARG A 1 272 ? -6.744 -3.363 19.790 1.00 88.62 272 ARG A C 1
ATOM 2084 O O . ARG A 1 272 ? -7.543 -3.971 20.502 1.00 88.62 272 ARG A O 1
ATOM 2091 N N . ARG A 1 273 ? -6.175 -3.928 18.729 1.00 88.88 273 ARG A N 1
ATOM 2092 C CA . ARG A 1 273 ? -6.189 -5.380 18.506 1.00 88.88 273 ARG A CA 1
ATOM 2093 C C . ARG A 1 273 ? -5.504 -6.056 19.680 1.00 88.88 273 ARG A C 1
ATOM 2095 O O . ARG A 1 273 ? -4.455 -5.598 20.110 1.00 88.88 273 ARG A O 1
ATOM 2102 N N . ALA A 1 274 ? -6.069 -7.158 20.169 1.00 90.81 274 ALA A N 1
ATOM 2103 C CA . ALA A 1 274 ? -5.485 -7.883 21.298 1.00 90.81 274 ALA A CA 1
ATOM 2104 C C . ALA A 1 274 ? -4.041 -8.349 21.017 1.00 90.81 274 ALA A C 1
ATOM 2106 O O . ALA A 1 274 ? -3.218 -8.363 21.923 1.00 90.81 274 ALA A O 1
ATOM 2107 N N . ALA A 1 275 ? -3.713 -8.665 19.758 1.00 86.94 275 ALA A N 1
ATOM 2108 C CA . ALA A 1 275 ? -2.350 -9.005 19.334 1.00 86.94 275 ALA A CA 1
ATOM 2109 C C . ALA A 1 275 ? -1.358 -7.824 19.401 1.00 86.94 275 ALA A C 1
ATOM 2111 O O . ALA A 1 275 ? -0.157 -8.045 19.466 1.00 86.94 275 ALA A O 1
ATOM 2112 N N . GLU A 1 276 ? -1.869 -6.592 19.407 1.00 86.31 276 GLU A N 1
ATOM 2113 C CA . GLU A 1 276 ? -1.110 -5.334 19.443 1.00 86.31 276 GLU A CA 1
ATOM 2114 C C . GLU A 1 276 ? -1.259 -4.629 20.809 1.00 86.31 276 GLU A C 1
ATOM 2116 O O . GLU A 1 276 ? -1.022 -3.423 20.939 1.00 86.31 276 GLU A O 1
ATOM 2121 N N . ALA A 1 277 ? -1.728 -5.365 21.823 1.00 87.31 277 ALA A N 1
ATOM 2122 C CA . ALA A 1 277 ? -1.907 -4.859 23.175 1.00 87.31 277 ALA A CA 1
ATOM 2123 C C . ALA A 1 277 ? -0.549 -4.513 23.799 1.00 87.31 277 ALA A C 1
ATOM 2125 O O . ALA A 1 277 ? 0.395 -5.306 23.759 1.00 87.31 277 ALA A O 1
ATOM 2126 N N . SER A 1 278 ? -0.454 -3.332 24.406 1.00 84.88 278 SER A N 1
ATOM 2127 C CA . SER A 1 278 ? 0.681 -2.985 25.259 1.00 84.88 278 SER A CA 1
ATOM 2128 C C . SER A 1 278 ? 0.609 -3.746 26.587 1.00 84.88 278 SER A C 1
ATOM 2130 O O . SER A 1 278 ? -0.455 -4.214 26.991 1.00 84.88 278 SER A O 1
ATOM 2132 N N . SER A 1 279 ? 1.722 -3.824 27.319 1.00 85.38 279 SER A N 1
ATOM 2133 C CA . SER A 1 279 ? 1.737 -4.416 28.666 1.00 85.38 279 SER A CA 1
ATOM 2134 C C . SER A 1 279 ? 0.854 -3.671 29.675 1.00 85.38 279 SER A C 1
ATOM 2136 O O . SER A 1 279 ? 0.502 -4.243 30.703 1.00 85.38 279 SER A O 1
ATOM 2138 N N . SER A 1 280 ? 0.505 -2.412 29.396 1.00 87.38 280 SER A N 1
ATOM 2139 C CA . SER A 1 280 ? -0.426 -1.614 30.197 1.00 87.38 280 SER A CA 1
ATOM 2140 C C . SER A 1 280 ? -1.881 -1.724 29.741 1.00 87.38 280 SER A C 1
ATOM 2142 O O . SER A 1 280 ? -2.755 -1.175 30.403 1.00 87.38 280 SER A O 1
ATOM 2144 N N . ASP A 1 281 ? -2.183 -2.379 28.623 1.00 90.12 281 ASP A N 1
ATOM 2145 C CA . ASP A 1 281 ? -3.565 -2.453 28.151 1.00 90.12 281 ASP A CA 1
ATOM 2146 C C . ASP A 1 281 ? -4.339 -3.555 28.886 1.00 90.12 281 ASP A C 1
ATOM 2148 O O . ASP A 1 281 ? -3.816 -4.635 29.165 1.00 90.12 281 ASP A O 1
ATOM 2152 N N . THR A 1 282 ? -5.625 -3.312 29.134 1.00 94.38 282 THR A N 1
ATOM 2153 C CA . THR A 1 282 ? -6.551 -4.346 29.600 1.00 94.38 282 THR A CA 1
ATOM 2154 C C . THR A 1 282 ? -7.174 -5.035 28.396 1.00 94.38 282 THR A C 1
ATOM 2156 O O . THR A 1 282 ? -7.824 -4.391 27.570 1.00 94.38 282 THR A O 1
ATOM 2159 N N . ILE A 1 283 ? -6.996 -6.352 28.293 1.00 95.81 283 ILE A N 1
ATOM 2160 C CA . ILE A 1 283 ? -7.606 -7.160 27.234 1.00 95.81 283 ILE A CA 1
ATOM 2161 C C . ILE A 1 283 ? -9.030 -7.539 27.641 1.00 95.81 283 ILE A C 1
ATOM 2163 O O . ILE A 1 283 ? -9.260 -8.073 28.725 1.00 95.81 283 ILE A O 1
ATOM 2167 N N . PHE A 1 284 ? -9.970 -7.312 26.732 1.00 97.31 284 PHE A N 1
ATOM 2168 C CA . PHE A 1 284 ? -11.368 -7.688 26.846 1.00 97.31 284 PHE A CA 1
ATOM 2169 C C . PHE A 1 284 ? -11.735 -8.743 25.801 1.00 97.31 284 PHE A C 1
ATOM 2171 O O . PHE A 1 284 ? -11.308 -8.701 24.642 1.00 97.31 284 PHE A O 1
ATOM 2178 N N . CYS A 1 285 ? -12.571 -9.676 26.231 1.00 97.44 285 CYS A N 1
ATOM 2179 C CA . CYS A 1 285 ? -13.156 -10.740 25.441 1.00 97.44 285 CYS A CA 1
ATOM 2180 C C . CYS A 1 285 ? -14.637 -10.438 25.243 1.00 97.44 285 CYS A C 1
ATOM 2182 O O . CYS A 1 285 ? -15.347 -10.130 26.200 1.00 97.44 285 CYS A O 1
ATOM 2184 N N . VAL A 1 286 ? -15.103 -10.545 24.006 1.00 97.25 286 VAL A N 1
ATOM 2185 C CA . VAL A 1 286 ? -16.524 -10.529 23.678 1.00 97.25 286 VAL A CA 1
ATOM 2186 C C . VAL A 1 286 ? -16.951 -11.965 23.450 1.00 97.25 286 VAL A C 1
ATOM 2188 O O . VAL A 1 286 ? -16.394 -12.636 22.584 1.00 97.25 286 VAL A O 1
ATOM 2191 N N . THR A 1 287 ? -17.930 -12.435 24.208 1.00 97.19 287 THR A N 1
ATOM 2192 C CA . THR A 1 287 ? -18.614 -13.707 23.958 1.00 97.19 287 THR A CA 1
ATOM 2193 C C . THR A 1 287 ? -20.053 -13.423 23.555 1.00 97.19 287 THR A C 1
ATOM 2195 O O . THR A 1 287 ? -20.632 -12.418 23.968 1.00 97.19 287 THR A O 1
ATOM 2198 N N . SER A 1 288 ? -20.626 -14.285 22.717 1.00 95.25 288 SER A N 1
ATOM 2199 C CA . SER A 1 288 ? -22.016 -14.161 22.280 1.00 95.25 288 SER A CA 1
ATOM 2200 C C . SER A 1 288 ? -22.811 -15.356 22.781 1.00 95.25 288 SER A C 1
ATOM 2202 O O . SER A 1 288 ? -22.437 -16.498 22.521 1.00 95.25 288 SER A O 1
ATOM 2204 N N . ASP A 1 289 ? -23.924 -15.105 23.466 1.00 93.06 289 ASP A N 1
ATOM 2205 C CA . ASP A 1 289 ? -24.859 -16.159 23.888 1.00 93.06 289 ASP A CA 1
ATOM 2206 C C . ASP A 1 289 ? -25.906 -16.498 22.804 1.00 93.06 289 ASP A C 1
ATOM 2208 O O . ASP A 1 289 ? -26.885 -17.201 23.055 1.00 93.06 289 ASP A O 1
ATOM 2212 N N . GLY A 1 290 ? -25.712 -15.972 21.588 1.00 89.25 290 GLY A N 1
ATOM 2213 C CA . GLY A 1 290 ? -26.637 -16.070 20.458 1.00 89.25 290 GLY A CA 1
ATOM 2214 C C . GLY A 1 290 ? -27.694 -14.962 20.419 1.00 89.25 290 GLY A C 1
ATOM 2215 O O . GLY A 1 290 ? -28.287 -14.720 19.367 1.00 89.25 290 GLY A O 1
ATOM 2216 N N . SER A 1 291 ? -27.916 -14.253 21.527 1.00 89.62 291 SER A N 1
ATOM 2217 C CA . SER A 1 291 ? -28.861 -13.135 21.618 1.00 89.62 291 SER A CA 1
ATOM 2218 C C . SER A 1 291 ? -28.179 -11.803 21.920 1.00 89.62 291 SER A C 1
ATOM 2220 O O . SER A 1 291 ? -28.638 -10.763 21.441 1.00 89.62 291 SER A O 1
ATOM 2222 N N . SER A 1 292 ? -27.101 -11.844 22.700 1.00 96.19 292 SER A N 1
ATOM 2223 C CA . SER A 1 292 ? -26.400 -10.688 23.228 1.00 96.19 292 SER A CA 1
ATOM 2224 C C . SER A 1 292 ? -24.905 -10.943 23.299 1.00 96.19 292 SER A C 1
ATOM 2226 O O . SER A 1 292 ? -24.454 -12.030 23.660 1.00 96.19 292 SER A O 1
ATOM 2228 N N . ASP A 1 293 ? -24.149 -9.891 23.022 1.00 97.44 293 ASP A N 1
ATOM 2229 C CA . ASP A 1 293 ? -22.712 -9.872 23.241 1.00 97.44 293 ASP A CA 1
ATOM 2230 C C . ASP A 1 293 ? -22.403 -9.372 24.657 1.00 97.44 293 ASP A C 1
ATOM 2232 O O . ASP A 1 293 ? -22.945 -8.348 25.102 1.00 97.44 293 ASP A O 1
ATOM 2236 N N . VAL A 1 294 ? -21.522 -10.091 25.352 1.00 96.31 294 VAL A N 1
ATOM 2237 C CA . VAL A 1 294 ? -21.052 -9.796 26.709 1.00 96.31 294 VAL A CA 1
ATOM 2238 C C . VAL A 1 294 ? -19.562 -9.483 26.655 1.00 96.31 294 VAL A C 1
ATOM 2240 O O . VAL A 1 294 ? -18.780 -10.253 26.107 1.00 96.31 294 VAL A O 1
ATOM 2243 N N . ILE A 1 295 ? -19.172 -8.348 27.236 1.00 96.38 295 ILE A N 1
ATOM 2244 C CA . ILE A 1 295 ? -17.770 -7.936 27.359 1.00 96.38 295 ILE A CA 1
ATOM 2245 C C . ILE A 1 295 ? -17.265 -8.373 28.733 1.00 96.38 295 ILE A C 1
ATOM 2247 O O . ILE A 1 295 ? -17.860 -8.016 29.750 1.00 96.38 295 ILE A O 1
ATOM 2251 N N . GLN A 1 296 ? -16.164 -9.115 28.764 1.00 96.50 296 GLN A N 1
ATOM 2252 C CA . GLN A 1 296 ? -15.497 -9.549 29.989 1.00 96.50 296 GLN A CA 1
ATOM 2253 C C . GLN A 1 296 ? -14.008 -9.234 29.909 1.00 96.50 296 GLN A C 1
ATOM 2255 O O . GLN A 1 296 ? -13.403 -9.342 28.846 1.00 96.50 296 GLN A O 1
ATOM 2260 N N . GLU A 1 297 ? -13.405 -8.840 31.024 1.00 96.19 297 GLU A N 1
ATOM 2261 C CA . GLU A 1 297 ? -11.952 -8.716 31.110 1.00 96.19 297 GLU A CA 1
ATOM 2262 C C . GLU A 1 297 ? -11.305 -10.105 31.033 1.00 96.19 297 GLU A C 1
ATOM 2264 O O . GLU A 1 297 ? -11.792 -11.070 31.625 1.00 96.19 297 GLU A O 1
ATOM 2269 N N . SER A 1 298 ? -10.216 -10.228 30.275 1.00 94.81 298 SER A N 1
ATOM 2270 C CA . SER A 1 298 ? -9.539 -11.509 30.102 1.00 94.81 298 SER A CA 1
ATOM 2271 C C . SER A 1 298 ? -8.788 -11.901 31.378 1.00 94.81 298 SER A C 1
ATOM 2273 O O . SER A 1 298 ? -7.948 -11.150 31.881 1.00 94.81 298 SER A O 1
ATOM 2275 N N . ALA A 1 299 ? -9.026 -13.110 31.881 1.00 88.56 299 ALA A N 1
ATOM 2276 C CA . ALA A 1 299 ? -8.245 -13.651 32.984 1.00 88.56 299 ALA A CA 1
ATOM 2277 C C . ALA A 1 299 ? -6.844 -14.044 32.478 1.00 88.56 299 ALA A C 1
ATOM 2279 O O . ALA A 1 299 ? -6.687 -14.994 31.712 1.00 88.56 299 ALA A O 1
ATOM 2280 N N . GLY A 1 300 ? -5.811 -13.302 32.888 1.00 86.31 300 GLY A N 1
ATOM 2281 C CA . GLY A 1 300 ? -4.423 -13.585 32.499 1.00 86.31 300 GLY A CA 1
ATOM 2282 C C . GLY A 1 300 ? -4.086 -13.250 31.041 1.00 86.31 300 GLY A C 1
ATOM 2283 O O . GLY A 1 300 ? -3.209 -13.887 30.456 1.00 86.31 300 GLY A O 1
ATOM 2284 N N . GLY A 1 301 ? -4.784 -12.282 30.437 1.00 86.06 301 GLY A N 1
ATOM 2285 C CA . GLY A 1 301 ? -4.470 -11.791 29.090 1.00 86.06 301 GLY A CA 1
ATOM 2286 C C . GLY A 1 301 ? -4.936 -12.701 27.950 1.00 86.06 301 GLY A C 1
ATOM 2287 O O . GLY A 1 301 ? -4.537 -12.499 26.804 1.00 86.06 301 GLY A O 1
ATOM 2288 N N . LYS A 1 302 ? -5.732 -13.739 28.238 1.00 89.00 302 LYS A N 1
ATOM 2289 C CA . LYS A 1 302 ? -6.195 -14.713 27.241 1.00 89.00 302 LYS A CA 1
ATOM 2290 C C . LYS A 1 302 ? -7.708 -14.869 27.289 1.00 89.00 302 LYS A C 1
ATOM 2292 O O . LYS A 1 302 ? -8.295 -15.006 28.358 1.00 89.00 302 LYS A O 1
ATOM 2297 N N . CYS A 1 303 ? -8.318 -14.882 26.111 1.00 93.12 303 CYS A N 1
ATOM 2298 C CA . CYS A 1 303 ? -9.737 -15.162 25.940 1.00 93.12 303 CYS A CA 1
ATOM 2299 C C . CYS A 1 303 ? -9.973 -16.653 25.682 1.00 93.12 303 CYS A C 1
ATOM 2301 O O . CYS A 1 303 ? -9.110 -17.333 25.120 1.00 93.12 303 CYS A O 1
ATOM 2303 N N . GLY A 1 304 ? -11.139 -17.153 26.097 1.00 91.50 304 GLY A N 1
ATOM 2304 C CA . GLY A 1 304 ? -11.595 -18.502 25.767 1.00 91.50 304 GLY A CA 1
ATOM 2305 C C . GLY A 1 304 ? -11.802 -18.690 24.260 1.00 91.50 304 GLY A C 1
ATOM 2306 O O . GLY A 1 304 ? -11.891 -17.722 23.503 1.00 91.50 304 GLY A O 1
ATOM 2307 N N . GLY A 1 305 ? -11.867 -19.948 23.814 1.00 91.81 305 GLY A N 1
ATOM 2308 C CA . GLY A 1 305 ? -12.090 -20.288 22.399 1.00 91.81 305 GLY A CA 1
ATOM 2309 C C . GLY A 1 305 ? -13.487 -19.932 21.872 1.00 91.81 305 GLY A C 1
ATOM 2310 O O . GLY A 1 305 ? -13.724 -20.014 20.673 1.00 91.81 305 GLY A O 1
ATOM 2311 N N . ASP A 1 306 ? -14.397 -19.542 22.760 1.00 94.06 306 ASP A N 1
ATOM 2312 C CA . ASP A 1 306 ? -15.754 -19.062 22.496 1.00 94.06 306 ASP A CA 1
ATOM 2313 C C . ASP A 1 306 ? -15.835 -17.540 22.275 1.00 94.06 306 ASP A C 1
ATOM 2315 O O . ASP A 1 306 ? -16.905 -17.018 21.954 1.00 94.06 306 ASP A O 1
ATOM 2319 N N . ALA A 1 307 ? -14.723 -16.813 22.427 1.00 95.50 307 ALA A N 1
ATOM 2320 C CA . ALA A 1 307 ? -14.691 -15.380 22.172 1.00 95.50 307 ALA A CA 1
ATOM 2321 C C . ALA A 1 307 ? -14.917 -15.079 20.680 1.00 95.50 307 ALA A C 1
ATOM 2323 O O . ALA A 1 307 ? -14.149 -15.499 19.814 1.00 95.50 307 ALA A O 1
ATOM 2324 N N . THR A 1 308 ? -15.955 -14.300 20.382 1.00 94.69 308 THR A N 1
ATOM 2325 C CA . THR A 1 308 ? -16.286 -13.841 19.026 1.00 94.69 308 THR A CA 1
ATOM 2326 C C . THR A 1 308 ? -15.426 -12.655 18.598 1.00 94.69 308 THR A C 1
ATOM 2328 O O . THR A 1 308 ? -15.197 -12.449 17.406 1.00 94.69 308 THR A O 1
ATOM 2331 N N . MET A 1 309 ? -14.926 -11.878 19.561 1.00 94.62 309 MET A N 1
ATOM 2332 C CA . MET A 1 309 ? -14.044 -10.736 19.335 1.00 94.62 309 MET A CA 1
ATOM 2333 C C . MET A 1 309 ? -13.138 -10.512 20.550 1.00 94.62 309 MET A C 1
ATOM 2335 O O . MET A 1 309 ? -13.540 -10.728 21.691 1.00 94.62 309 ME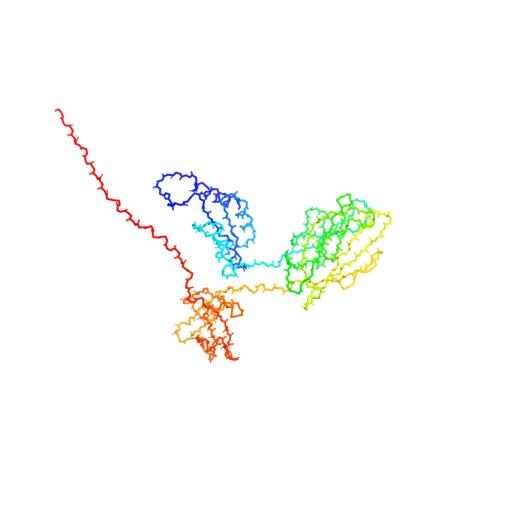T A O 1
ATOM 2339 N N . THR A 1 310 ? -11.913 -10.043 20.311 1.00 96.06 310 THR A N 1
ATOM 2340 C CA . THR A 1 310 ? -10.970 -9.643 21.362 1.00 96.06 310 THR A CA 1
ATOM 2341 C C . THR A 1 310 ? -10.371 -8.280 21.040 1.00 96.06 310 THR A C 1
ATOM 2343 O O . THR A 1 310 ? -10.047 -7.972 19.889 1.00 96.06 310 THR A O 1
ATOM 2346 N N . PHE A 1 311 ? -10.245 -7.433 22.054 1.00 95.12 311 PHE A N 1
ATOM 2347 C CA . PHE A 1 311 ? -9.666 -6.099 21.920 1.00 95.12 311 PHE A CA 1
ATOM 2348 C C . PHE A 1 311 ? -8.979 -5.691 23.219 1.00 95.12 311 PHE A C 1
ATOM 2350 O O . PHE A 1 311 ? -9.239 -6.267 24.268 1.00 95.12 311 PHE A O 1
ATOM 2357 N N . ALA A 1 312 ? -8.097 -4.703 23.156 1.00 94.81 312 ALA A N 1
ATOM 2358 C CA . ALA A 1 312 ? -7.391 -4.179 24.313 1.00 94.81 312 ALA A CA 1
ATOM 2359 C C . ALA A 1 312 ? -7.694 -2.690 24.486 1.00 94.81 312 ALA A C 1
ATOM 2361 O O . ALA A 1 312 ? -7.758 -1.949 23.507 1.00 94.81 312 ALA A O 1
ATOM 2362 N N . VAL A 1 313 ? -7.911 -2.240 25.716 1.00 92.06 313 VAL A N 1
ATOM 2363 C CA . VAL A 1 313 ? -8.162 -0.830 26.034 1.00 92.06 313 VAL A CA 1
ATOM 2364 C C . VAL A 1 313 ? -7.005 -0.324 26.891 1.00 92.06 313 VAL A C 1
ATOM 2366 O O . VAL A 1 313 ? -6.692 -0.963 27.896 1.00 92.06 313 VAL A O 1
ATOM 2369 N N . PRO A 1 314 ? -6.360 0.800 26.532 1.00 85.06 314 PRO A N 1
ATOM 2370 C CA . PRO A 1 314 ? -5.336 1.404 27.380 1.00 85.06 314 PRO A CA 1
ATOM 2371 C C . PRO A 1 314 ? -5.900 1.728 28.772 1.00 85.06 314 PRO A C 1
ATOM 2373 O O . PRO A 1 314 ? -6.916 2.415 28.873 1.00 85.06 314 PRO A O 1
ATOM 2376 N N . THR A 1 315 ? -5.261 1.239 29.842 1.00 81.50 315 THR A N 1
ATOM 2377 C CA . THR A 1 315 ? -5.681 1.528 31.235 1.00 81.50 315 THR A CA 1
ATOM 2378 C C . THR A 1 315 ? -5.434 2.976 31.626 1.00 81.50 315 THR A C 1
ATOM 2380 O O . THR A 1 315 ? -6.201 3.568 32.383 1.00 81.50 315 THR A O 1
ATOM 2383 N N . VAL A 1 316 ? -4.367 3.558 31.087 1.00 71.62 316 VAL A N 1
ATOM 2384 C CA . VAL A 1 316 ? -4.092 4.981 31.193 1.00 71.62 316 VAL A CA 1
ATOM 2385 C C . VAL A 1 316 ? -4.783 5.622 30.001 1.00 71.62 316 VAL A C 1
ATOM 2387 O O . VAL A 1 316 ? -4.345 5.449 28.859 1.00 71.62 316 VAL A O 1
ATOM 2390 N N . ALA A 1 317 ? -5.888 6.333 30.252 1.00 56.00 317 ALA A N 1
ATOM 2391 C CA . ALA A 1 317 ? -6.410 7.254 29.253 1.00 56.00 317 ALA A CA 1
ATOM 2392 C C . ALA A 1 317 ? -5.223 8.120 28.816 1.00 56.00 317 ALA A C 1
ATOM 2394 O O . ALA A 1 317 ? -4.530 8.629 29.703 1.00 56.00 317 ALA A O 1
ATOM 2395 N N . PRO A 1 318 ? -4.920 8.248 27.507 1.00 52.28 318 PRO A N 1
ATOM 2396 C CA . PRO A 1 318 ? -3.895 9.188 27.092 1.00 52.28 318 PRO A CA 1
ATOM 2397 C C . PRO A 1 318 ? -4.281 10.502 27.749 1.00 52.28 318 PRO A C 1
ATOM 2399 O O . PRO A 1 318 ? -5.427 10.921 27.579 1.00 52.28 318 PRO A O 1
ATOM 2402 N N . GLU A 1 319 ? -3.393 11.058 28.576 1.00 42.62 319 GLU A N 1
ATOM 2403 C CA . GLU A 1 319 ? -3.606 12.353 29.205 1.00 42.62 319 GLU A CA 1
ATOM 2404 C C . GLU A 1 319 ? -3.949 13.301 28.060 1.00 42.62 319 GLU A C 1
ATOM 2406 O O . GLU A 1 319 ? -3.093 13.733 27.285 1.00 42.62 319 GLU A O 1
ATOM 2411 N N . LEU A 1 320 ? -5.245 13.546 27.871 1.00 38.75 320 LEU A N 1
ATOM 2412 C CA . LEU A 1 320 ? -5.698 14.685 27.121 1.00 38.75 320 LEU A CA 1
ATOM 2413 C C . LEU A 1 320 ? -5.197 15.799 28.008 1.00 38.75 320 LEU A C 1
ATOM 2415 O O . LEU A 1 320 ? -5.752 16.004 29.085 1.00 38.75 320 LEU A O 1
ATOM 2419 N N . ALA A 1 321 ? -4.075 16.404 27.623 1.00 37.84 321 ALA A N 1
ATOM 2420 C CA . ALA A 1 321 ? -3.601 17.625 28.228 1.00 37.84 321 ALA A CA 1
ATOM 2421 C C . ALA A 1 321 ? -4.741 18.626 28.050 1.00 37.84 321 ALA A C 1
ATOM 2423 O O . ALA A 1 321 ? -4.863 19.295 27.025 1.00 37.84 321 ALA A O 1
ATOM 2424 N N . VAL A 1 322 ? -5.660 18.635 29.013 1.00 37.66 322 VAL A N 1
ATOM 2425 C CA . VAL A 1 322 ? -6.633 19.687 29.180 1.00 37.66 322 VAL A CA 1
ATOM 2426 C C . VAL A 1 322 ? -5.743 20.869 29.476 1.00 37.66 322 VAL A C 1
ATOM 2428 O O . VAL A 1 322 ? -5.162 20.955 30.555 1.00 37.66 322 VAL A O 1
ATOM 2431 N N . SER A 1 323 ? -5.534 21.705 28.462 1.00 39.00 323 SER A N 1
ATOM 2432 C CA . SER A 1 323 ? -4.969 23.027 28.651 1.00 39.00 323 SER A CA 1
ATOM 2433 C C . SER A 1 323 ? -5.793 23.661 29.764 1.00 39.00 323 SER A C 1
ATOM 2435 O O . SER A 1 323 ? -6.959 24.007 29.570 1.00 39.00 323 SER A O 1
ATOM 2437 N N . GLN A 1 324 ? -5.218 23.713 30.964 1.00 37.44 324 GLN A N 1
ATOM 2438 C CA . GLN A 1 324 ? -5.725 24.517 32.059 1.00 37.44 324 GLN A CA 1
ATOM 2439 C C . GLN A 1 324 ? -5.432 25.968 31.683 1.00 37.44 324 GLN A C 1
ATOM 2441 O O . GLN A 1 324 ? -4.539 26.604 32.229 1.00 37.44 324 GLN A O 1
ATOM 2446 N N . ALA A 1 325 ? -6.137 26.477 30.675 1.00 38.94 325 ALA A N 1
ATOM 2447 C CA . ALA A 1 325 ? -6.332 27.903 30.548 1.00 38.94 325 ALA A CA 1
ATOM 2448 C C . ALA A 1 325 ? -7.278 28.276 31.691 1.00 38.94 325 ALA A C 1
ATOM 2450 O O . ALA A 1 325 ? -8.500 28.162 31.566 1.00 38.94 325 ALA A O 1
ATOM 2451 N N . GLU A 1 326 ? -6.700 28.605 32.846 1.00 40.28 326 GLU A N 1
ATOM 2452 C CA . GLU A 1 326 ? -7.447 29.250 33.915 1.00 40.28 326 GLU A CA 1
ATOM 2453 C C . GLU A 1 326 ? -8.090 30.517 33.333 1.00 40.28 326 GLU A C 1
ATOM 2455 O O . GLU A 1 326 ? -7.404 31.306 32.674 1.00 40.28 326 GLU A O 1
ATOM 2460 N N . PRO A 1 327 ? -9.404 30.718 33.503 1.00 42.22 327 PRO A N 1
ATOM 2461 C CA . PRO A 1 327 ? -10.027 31.971 33.132 1.00 42.22 327 PRO A CA 1
ATOM 2462 C C . PRO A 1 327 ? -9.546 33.025 34.132 1.00 42.22 327 PRO A C 1
ATOM 2464 O O . PRO A 1 327 ? -10.130 33.174 35.203 1.00 42.22 327 PRO A O 1
ATOM 2467 N N . GLU A 1 328 ? -8.465 33.739 33.809 1.00 45.56 328 GLU A N 1
ATOM 2468 C CA . GLU A 1 328 ? -8.127 34.962 34.532 1.00 45.56 328 GLU A CA 1
ATOM 2469 C C . GLU A 1 328 ? -9.322 35.914 34.427 1.00 45.56 328 GLU A C 1
ATOM 2471 O O . GLU A 1 328 ? -9.807 36.240 33.338 1.00 45.56 328 GLU A O 1
ATOM 2476 N N . GLU A 1 329 ? -9.832 36.300 35.594 1.00 45.59 329 GLU A N 1
ATOM 2477 C CA . GLU A 1 329 ? -10.947 37.212 35.779 1.00 45.59 329 GLU A CA 1
ATOM 2478 C C . GLU A 1 329 ? -10.739 38.494 34.967 1.00 45.59 329 GLU A C 1
ATOM 2480 O O . GLU A 1 329 ? -10.016 39.410 35.363 1.00 45.59 329 GLU A O 1
ATOM 2485 N N . LEU A 1 330 ? -11.458 38.613 33.851 1.00 38.56 330 LEU A N 1
ATOM 2486 C CA . LEU A 1 330 ? -11.669 39.890 33.187 1.00 38.56 330 LEU A CA 1
ATOM 2487 C C . LEU A 1 330 ? -12.653 40.711 34.039 1.00 38.56 330 LEU A C 1
ATOM 2489 O O . LEU A 1 330 ? -13.827 40.865 33.700 1.00 38.56 330 LEU A O 1
ATOM 2493 N N . MET A 1 331 ? -12.186 41.214 35.187 1.00 39.88 331 MET A N 1
ATOM 2494 C CA . MET A 1 331 ? -12.918 42.207 35.963 1.00 39.88 331 MET A CA 1
ATOM 2495 C C . MET A 1 331 ? -13.066 43.475 35.122 1.00 39.88 331 MET A C 1
ATOM 2497 O O . MET A 1 331 ? -12.132 44.248 34.905 1.00 39.88 331 MET A O 1
ATOM 2501 N N . THR A 1 332 ? -14.297 43.691 34.676 1.00 43.06 332 THR A N 1
ATOM 2502 C CA . THR A 1 332 ? -14.866 44.946 34.196 1.00 43.06 332 THR A CA 1
ATOM 2503 C C . THR A 1 332 ? -14.420 46.135 35.054 1.00 43.06 332 THR A C 1
ATOM 2505 O O . THR A 1 332 ? -14.999 46.422 36.100 1.00 43.06 332 THR A O 1
ATOM 2508 N N . ARG A 1 333 ? -13.426 46.894 34.580 1.00 40.34 333 ARG A N 1
ATOM 2509 C CA . ARG A 1 333 ? -13.254 48.307 34.942 1.00 40.34 333 ARG A CA 1
ATOM 2510 C C . ARG A 1 333 ? -14.025 49.159 33.941 1.00 40.34 333 ARG A C 1
ATOM 2512 O O . ARG A 1 333 ? -13.474 49.687 32.981 1.00 40.34 333 ARG A O 1
ATOM 2519 N N . THR A 1 334 ? -15.319 49.314 34.186 1.00 40.81 334 THR A N 1
ATOM 2520 C CA . THR A 1 334 ? -16.103 50.406 33.606 1.00 40.81 334 THR A CA 1
ATOM 2521 C C . THR A 1 334 ? -15.720 51.686 34.351 1.00 40.81 334 THR A C 1
ATOM 2523 O O . THR A 1 334 ? -16.270 51.987 35.407 1.00 40.81 334 THR A O 1
ATOM 2526 N N . GLN A 1 335 ? -14.730 52.430 33.851 1.00 45.31 335 GLN A N 1
ATOM 2527 C CA . GLN A 1 335 ? -14.526 53.814 34.281 1.00 45.31 335 GLN A CA 1
ATOM 2528 C C . GLN A 1 335 ? -15.530 54.698 33.537 1.00 45.31 335 GLN A C 1
ATOM 2530 O O . GLN A 1 335 ? -15.442 54.878 32.325 1.00 45.31 335 GLN A O 1
ATOM 2535 N N . ALA A 1 336 ? -16.504 55.225 34.276 1.00 42.78 336 ALA A N 1
ATOM 2536 C CA . ALA A 1 336 ? -17.362 56.303 33.814 1.00 42.78 336 ALA A CA 1
ATOM 2537 C C . ALA A 1 336 ? -16.534 57.593 33.693 1.00 42.78 336 ALA A C 1
ATOM 2539 O O . ALA A 1 336 ? -15.883 58.014 34.651 1.00 42.78 336 ALA A O 1
ATOM 2540 N N . ALA A 1 337 ? -16.563 58.215 32.516 1.00 45.06 337 ALA A N 1
ATOM 2541 C CA . ALA A 1 337 ? -16.042 59.559 32.312 1.00 45.06 337 ALA A CA 1
ATOM 2542 C C . ALA A 1 337 ? -16.955 60.588 33.011 1.00 45.06 337 ALA A C 1
ATOM 2544 O O . ALA A 1 337 ? -18.181 60.465 32.917 1.00 45.06 337 ALA A O 1
ATOM 2545 N N . PRO A 1 338 ? -16.411 61.615 33.687 1.00 52.59 338 PRO A N 1
ATOM 2546 C CA . PRO A 1 338 ? -17.219 62.716 34.185 1.00 52.59 338 PRO A CA 1
ATOM 2547 C C . PRO A 1 338 ? -17.684 63.594 33.017 1.00 52.59 338 PRO A C 1
ATOM 2549 O O . PRO A 1 338 ? -16.888 64.087 32.220 1.00 52.59 338 PRO A O 1
ATOM 2552 N N . VAL A 1 339 ? -18.997 63.796 32.942 1.00 51.88 339 VAL A N 1
ATOM 2553 C CA . VAL A 1 339 ? -19.636 64.809 32.101 1.00 51.88 339 VAL A CA 1
ATOM 2554 C C . VAL A 1 339 ? -19.318 66.177 32.707 1.00 51.88 339 VAL A C 1
ATOM 2556 O O . VAL A 1 339 ? -19.827 66.519 33.772 1.00 51.88 339 VAL A O 1
ATOM 2559 N N . GLY A 1 340 ? -18.456 66.947 32.045 1.00 44.91 340 GLY A N 1
ATOM 2560 C CA . GLY A 1 340 ? -18.297 68.375 32.308 1.00 44.91 340 GLY A CA 1
ATOM 2561 C C . GLY A 1 340 ? -19.477 69.140 31.711 1.00 44.91 340 GLY A C 1
ATOM 2562 O O . GLY A 1 340 ? -19.705 69.079 30.504 1.00 44.91 340 GLY A O 1
ATOM 2563 N N . GLY A 1 341 ? -20.239 69.820 32.565 1.00 52.97 341 GLY A N 1
ATOM 2564 C CA . GLY A 1 341 ? -21.234 70.815 32.176 1.00 52.97 341 GLY A CA 1
ATOM 2565 C C . GLY A 1 341 ? -20.642 72.225 32.221 1.00 52.97 341 GLY A C 1
ATOM 2566 O O . GLY A 1 341 ? -19.826 72.493 33.097 1.00 52.97 341 GLY A O 1
ATOM 2567 N N . PHE A 1 342 ? -21.074 73.031 31.244 1.00 42.78 342 PHE A N 1
ATOM 2568 C CA . PHE A 1 342 ? -21.122 74.501 31.132 1.00 42.78 342 PHE A CA 1
ATOM 2569 C C . PHE A 1 342 ? -20.159 75.365 31.956 1.00 42.78 342 PHE A C 1
ATOM 2571 O O . PHE A 1 342 ? -20.286 75.400 33.199 1.00 42.78 342 PHE A O 1
#

Secondary structure (DSSP, 8-state):
-HHHHHHHHHHHHHHHS-SSSPPTTTTS-EEEEEETTTTEEEEEETT-THHHHHHHHH-S-HHHHEEEEEESS-HHHHHHHHHHTT----PPEEEEEEEEE-SSTT--EEEEEEESSSPPSSSEEEEEEEEEEEBSS--TT-EEEEEEEETTTTEEEEEESSS--SEETTEE-EEEEEEEE-SS-TTS-EEEEEEE--SSGGG-EEEEESSS---BTTBEEEEEEE--------SEEEEEEEEETTS--EEEEESGGGGSTTEEEEEEEEEEEGGG--TTEEEEEEEE-SS-EEEEE-GGG---TTEEEEEEEESS-------------------PPP----

Foldseek 3Di:
DVVVVVVLVVVVVVLVDDDDDDPPQVPKWWKWKAQQVLRDTDIDIPPDSVVVVVSVVVHPDCVVGIDIDTDSDDPVVVVVVCVVVVQDDQFWWKKFKKWAAPPPVPHDTAIDMDGDDDDDPDRIGTAVVRMFTFGQDDDPQKWKKWWWAQPVLGHIAIDTDDDDDCDDLNGGTHTPGITIFHQDAPVFFKKWKWFARDPPPSNTHIDIHSDQDDDDPRTDTDGITGGDPDPPQRQKFKWWWWAAPVSPAIDIDTPDCSPPPRTDTPDIDMWGALVSDDPQWFKWFWADPPGYTDIDTDDPSDDDPRGPGMTTHHPDDPPPVPPPPPPDDPPDPPDDDDDDDD